Protein AF-N8Y7I8-F1 (afdb_monomer)

Mean predicted aligned error: 8.45 Å

Structure (mmCIF, N/CA/C/O backbone):
data_AF-N8Y7I8-F1
#
_entry.id   AF-N8Y7I8-F1
#
loop_
_atom_site.group_PDB
_atom_site.id
_atom_site.type_symbol
_atom_site.label_atom_id
_atom_site.label_alt_id
_atom_site.label_comp_id
_atom_site.label_asym_id
_atom_site.label_entity_id
_atom_site.label_seq_id
_atom_site.pdbx_PDB_ins_code
_atom_site.Cartn_x
_atom_site.Cartn_y
_atom_site.Cartn_z
_atom_site.occupancy
_atom_site.B_iso_or_equiv
_atom_site.auth_seq_id
_atom_site.auth_comp_id
_atom_site.auth_asym_id
_atom_site.auth_atom_id
_atom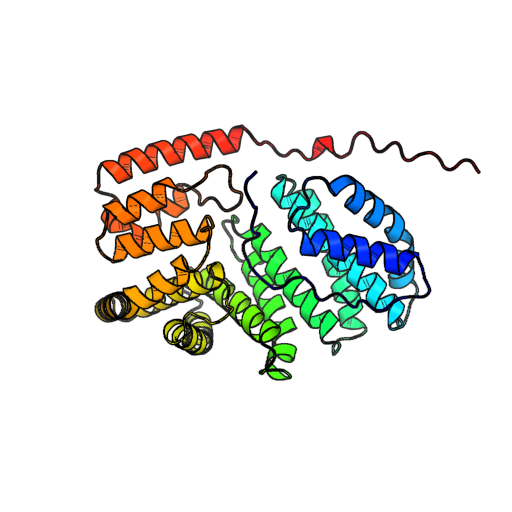_site.pdbx_PDB_model_num
ATOM 1 N N . MET A 1 1 ? 18.753 8.110 13.589 1.00 22.44 1 MET A N 1
ATOM 2 C CA . MET A 1 1 ? 18.560 7.721 12.174 1.00 22.44 1 MET A CA 1
ATOM 3 C C . MET A 1 1 ? 17.349 6.802 12.078 1.00 22.44 1 MET A C 1
ATOM 5 O O . MET A 1 1 ? 17.460 5.629 12.415 1.00 22.44 1 MET A O 1
ATOM 9 N N . LYS A 1 2 ? 16.180 7.352 11.733 1.00 23.89 2 LYS A N 1
ATOM 10 C CA . LYS A 1 2 ? 14.912 6.612 11.622 1.00 23.89 2 LYS A CA 1
ATOM 11 C C . LYS A 1 2 ? 14.823 5.986 10.221 1.00 23.89 2 LYS A C 1
ATOM 13 O O . LYS A 1 2 ? 15.162 6.645 9.245 1.00 23.89 2 LYS A O 1
ATOM 18 N N . LYS A 1 3 ? 14.441 4.707 10.134 1.00 23.70 3 LYS A N 1
ATOM 19 C CA . LYS A 1 3 ? 14.184 4.003 8.867 1.00 23.70 3 LYS A CA 1
ATOM 20 C C . LYS A 1 3 ? 12.847 4.506 8.304 1.00 23.70 3 LYS A C 1
ATOM 22 O O . LYS A 1 3 ? 11.840 4.390 8.996 1.00 23.70 3 LYS A O 1
ATOM 27 N N . LEU A 1 4 ? 12.846 5.068 7.094 1.00 29.08 4 LEU A N 1
ATOM 28 C CA . LEU A 1 4 ? 11.628 5.406 6.352 1.00 29.08 4 LEU A CA 1
ATOM 29 C C . LEU A 1 4 ? 11.173 4.153 5.588 1.00 29.08 4 LEU A C 1
ATOM 31 O O . LEU A 1 4 ? 11.969 3.524 4.892 1.00 29.08 4 LEU A O 1
ATOM 35 N N . ILE A 1 5 ? 9.919 3.748 5.771 1.00 31.58 5 ILE A N 1
ATOM 36 C CA . ILE A 1 5 ? 9.306 2.626 5.056 1.00 31.58 5 ILE A CA 1
ATOM 37 C C . ILE A 1 5 ? 8.161 3.218 4.24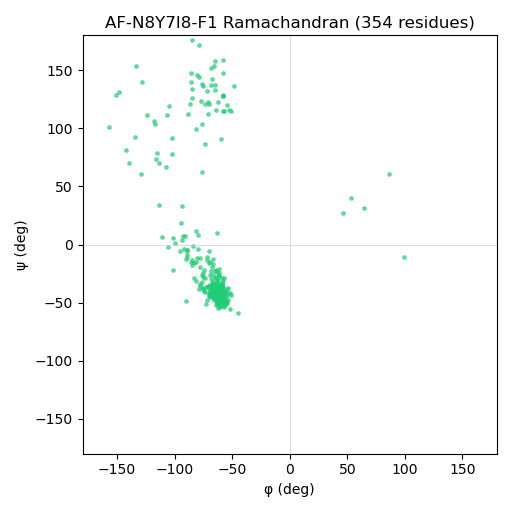8 1.00 31.58 5 ILE A C 1
ATOM 39 O O . ILE A 1 5 ? 7.123 3.562 4.806 1.00 31.58 5 ILE A O 1
ATOM 43 N N . LEU A 1 6 ? 8.386 3.358 2.941 1.00 33.19 6 LEU A N 1
ATOM 44 C CA . LEU A 1 6 ? 7.355 3.734 1.986 1.00 33.19 6 LEU A CA 1
ATOM 45 C C . LEU A 1 6 ? 6.227 2.701 2.057 1.00 33.19 6 LEU A C 1
ATOM 47 O O . LEU A 1 6 ? 6.446 1.490 2.018 1.00 33.19 6 LEU A O 1
ATOM 51 N N . CYS A 1 7 ? 5.016 3.202 2.231 1.00 39.00 7 CYS A N 1
ATOM 52 C CA . CYS A 1 7 ? 3.968 2.508 2.959 1.00 39.00 7 CYS A CA 1
ATOM 53 C C . CYS A 1 7 ? 3.044 1.672 2.045 1.00 39.00 7 CYS A C 1
ATOM 55 O O . CYS A 1 7 ? 1.860 1.493 2.317 1.00 39.00 7 CYS A O 1
ATOM 57 N N . ILE A 1 8 ? 3.606 1.124 0.965 1.00 41.75 8 ILE A N 1
ATOM 58 C CA . ILE A 1 8 ? 3.234 -0.207 0.482 1.00 41.75 8 ILE A CA 1
ATOM 59 C C . ILE A 1 8 ? 4.544 -0.983 0.436 1.00 41.75 8 ILE A C 1
ATOM 61 O O . ILE A 1 8 ? 5.416 -0.682 -0.382 1.00 41.75 8 ILE A O 1
ATOM 65 N N . CYS A 1 9 ? 4.698 -1.979 1.304 1.00 44.97 9 CYS A N 1
ATOM 66 C CA . CYS A 1 9 ? 5.830 -2.898 1.244 1.00 44.97 9 CYS A CA 1
ATOM 67 C C . CYS A 1 9 ? 5.614 -3.896 0.105 1.00 44.97 9 CYS A C 1
ATOM 69 O O . CYS A 1 9 ? 5.464 -5.099 0.315 1.00 44.97 9 CYS A O 1
ATOM 71 N N . LEU A 1 10 ? 5.546 -3.366 -1.110 1.00 44.25 10 LEU A N 1
ATOM 72 C CA . LEU A 1 10 ? 5.718 -4.157 -2.310 1.00 44.25 10 LEU A CA 1
ATOM 73 C C . LEU A 1 10 ? 7.171 -4.607 -2.363 1.00 44.25 10 LEU A C 1
ATOM 75 O O . LEU A 1 10 ? 8.070 -3.930 -1.843 1.00 44.25 10 LEU A O 1
ATOM 79 N N . ALA A 1 11 ? 7.410 -5.744 -3.003 1.00 48.78 11 ALA A N 1
ATOM 80 C CA . ALA A 1 11 ? 8.777 -6.146 -3.272 1.00 48.78 11 ALA A CA 1
ATOM 81 C C . ALA A 1 11 ? 9.523 -5.072 -4.095 1.00 48.78 11 ALA A C 1
ATOM 83 O O . ALA A 1 11 ? 8.933 -4.190 -4.730 1.00 48.78 11 ALA A O 1
ATOM 84 N N . THR A 1 12 ? 10.854 -5.111 -4.033 1.00 55.16 12 THR A N 1
ATOM 85 C CA . THR A 1 12 ? 11.700 -4.244 -4.854 1.00 55.16 12 THR A CA 1
ATOM 86 C C . THR A 1 12 ? 11.395 -4.479 -6.334 1.00 55.16 12 THR A C 1
ATOM 88 O O . THR A 1 12 ? 11.030 -5.590 -6.734 1.00 55.16 12 THR A O 1
ATOM 91 N N . PHE A 1 13 ? 11.520 -3.425 -7.150 1.00 50.59 13 PHE A N 1
ATOM 92 C CA . PHE A 1 13 ? 11.393 -3.553 -8.601 1.00 50.59 13 PHE A CA 1
ATOM 93 C C . PHE A 1 13 ? 12.263 -4.722 -9.095 1.00 50.59 13 PHE A C 1
ATOM 95 O O . PHE A 1 13 ? 13.395 -4.911 -8.639 1.00 50.59 13 PHE A O 1
ATOM 102 N N . SER A 1 14 ? 11.720 -5.540 -9.998 1.00 53.00 14 SER A N 1
ATOM 103 C CA . SER A 1 14 ? 12.437 -6.700 -10.521 1.00 53.00 14 SER A CA 1
ATOM 104 C C . SER A 1 14 ? 13.467 -6.226 -11.538 1.00 53.00 14 SER A C 1
ATOM 106 O O . SER A 1 14 ? 13.124 -5.885 -12.673 1.00 53.00 14 SER A O 1
ATOM 108 N N . LEU A 1 15 ? 14.727 -6.212 -11.105 1.00 55.22 15 LEU A N 1
ATOM 109 C CA . LEU A 1 15 ? 15.883 -5.996 -11.964 1.00 55.22 15 LEU A CA 1
ATOM 110 C C . LEU A 1 15 ? 16.071 -7.170 -12.923 1.00 55.22 15 LEU A C 1
ATOM 112 O O . LEU A 1 15 ? 15.930 -8.338 -12.555 1.00 55.22 15 LEU A O 1
ATOM 116 N N . GLN A 1 16 ? 16.483 -6.856 -14.145 1.00 51.66 16 GLN A N 1
ATOM 117 C CA . GLN A 1 16 ? 17.006 -7.846 -15.079 1.00 51.66 16 GLN A CA 1
ATOM 118 C C . GLN A 1 16 ? 18.536 -7.749 -15.117 1.00 51.66 16 GLN A C 1
ATOM 120 O O . GLN A 1 16 ? 19.108 -7.180 -16.044 1.00 51.66 16 GLN A O 1
ATOM 125 N N . ASN A 1 17 ? 19.203 -8.304 -14.102 1.00 44.97 17 ASN A N 1
ATOM 126 C CA . ASN A 1 17 ? 20.664 -8.339 -14.046 1.00 44.97 17 ASN A CA 1
ATOM 127 C C . ASN A 1 17 ? 21.200 -9.494 -14.893 1.00 44.97 17 ASN A C 1
ATOM 129 O O . ASN A 1 17 ? 21.236 -10.635 -14.439 1.00 44.97 17 ASN A O 1
ATOM 133 N N . HIS A 1 18 ? 21.646 -9.196 -16.108 1.00 43.81 18 HIS A N 1
ATOM 134 C CA . HIS A 1 18 ? 22.661 -9.979 -16.812 1.00 43.81 18 HIS A CA 1
ATOM 135 C C . HIS A 1 18 ? 23.740 -9.008 -17.278 1.00 43.81 18 HIS A C 1
ATOM 137 O O . HIS A 1 18 ? 23.404 -7.911 -17.719 1.00 43.81 18 HIS A O 1
ATOM 143 N N . ALA A 1 19 ? 25.006 -9.419 -17.174 1.00 48.19 19 ALA A N 1
ATOM 144 C CA . ALA A 1 19 ? 26.135 -8.628 -17.643 1.00 48.19 19 ALA A CA 1
ATOM 145 C C . ALA A 1 19 ? 25.906 -8.231 -19.109 1.00 48.19 19 ALA A C 1
ATOM 147 O O . ALA A 1 19 ? 25.800 -9.092 -19.985 1.00 48.19 19 ALA A O 1
ATOM 148 N N . SER A 1 20 ? 25.768 -6.929 -19.354 1.00 54.44 20 SER A N 1
ATOM 149 C CA . SER A 1 20 ? 25.800 -6.368 -20.699 1.00 54.44 20 SER A CA 1
ATOM 150 C C . SER A 1 20 ? 27.255 -6.113 -21.079 1.00 54.44 20 SER A C 1
ATOM 152 O O . SER A 1 20 ? 28.064 -5.746 -20.226 1.00 54.44 20 SER A O 1
ATOM 154 N N . ASN A 1 21 ? 27.586 -6.243 -22.363 1.00 58.69 21 ASN A N 1
ATOM 155 C CA . ASN A 1 21 ? 28.870 -5.755 -22.873 1.00 58.69 21 ASN A CA 1
ATOM 156 C C . ASN A 1 21 ? 28.917 -4.214 -22.929 1.00 58.69 21 ASN A C 1
ATOM 158 O O . ASN A 1 21 ? 29.984 -3.653 -23.153 1.00 58.69 21 ASN A O 1
ATOM 162 N N . ASP A 1 22 ? 27.781 -3.533 -22.731 1.00 65.19 22 ASP A N 1
ATOM 163 C CA . ASP A 1 22 ? 27.716 -2.075 -22.633 1.00 65.19 22 ASP A CA 1
ATOM 164 C C . ASP A 1 22 ? 27.937 -1.619 -21.173 1.00 65.19 22 ASP A C 1
ATOM 166 O O . ASP A 1 22 ? 27.075 -1.865 -20.317 1.00 65.19 22 ASP A O 1
ATOM 170 N N . PRO A 1 23 ? 29.060 -0.940 -20.864 1.00 66.50 23 PRO A N 1
ATOM 171 C CA . PRO A 1 23 ? 29.365 -0.472 -19.513 1.00 66.50 23 PRO A CA 1
ATOM 172 C C . PRO A 1 23 ? 28.335 0.533 -18.978 1.00 66.50 23 PRO A C 1
ATOM 174 O O . PRO A 1 23 ? 28.101 0.566 -17.771 1.00 66.50 23 PRO A O 1
ATOM 177 N N . ASN A 1 24 ? 27.648 1.285 -19.848 1.00 67.94 24 ASN A N 1
ATOM 178 C CA . ASN A 1 24 ? 26.593 2.208 -19.424 1.00 67.94 24 ASN A CA 1
ATOM 179 C C . ASN A 1 24 ? 25.382 1.461 -18.849 1.00 67.94 24 ASN A C 1
ATOM 181 O O . ASN A 1 24 ? 24.702 1.965 -17.956 1.00 67.94 24 ASN A O 1
ATOM 185 N N . TYR A 1 25 ? 25.096 0.257 -19.351 1.00 68.38 25 TYR A N 1
ATOM 186 C CA . TYR A 1 25 ? 23.947 -0.531 -18.897 1.00 68.38 25 TYR A CA 1
ATOM 187 C C . TYR A 1 25 ? 24.222 -1.147 -17.527 1.00 68.38 25 TYR A C 1
ATOM 189 O O . TYR A 1 25 ? 23.327 -1.188 -16.681 1.00 68.38 25 TYR A O 1
ATOM 197 N N . ASN A 1 26 ? 25.466 -1.575 -17.302 1.00 68.06 26 ASN A N 1
ATOM 198 C CA . ASN A 1 26 ? 25.902 -2.126 -16.024 1.00 68.06 26 ASN A CA 1
ATOM 199 C C . ASN A 1 26 ? 25.924 -1.039 -14.939 1.00 68.06 26 ASN A C 1
ATOM 201 O O . ASN A 1 26 ? 25.367 -1.260 -13.869 1.00 68.06 26 ASN A O 1
ATOM 205 N N . GLN A 1 27 ? 26.435 0.161 -15.245 1.00 75.81 27 GLN A N 1
ATOM 206 C CA . GLN A 1 27 ? 26.435 1.291 -14.308 1.00 75.81 27 GLN A CA 1
ATOM 207 C C . GLN A 1 27 ? 25.014 1.686 -13.869 1.00 75.81 27 GLN A C 1
ATOM 209 O O . GLN A 1 27 ? 24.757 1.868 -12.680 1.00 75.81 27 GLN A O 1
ATOM 214 N N . LEU A 1 28 ? 24.063 1.787 -14.809 1.00 73.56 28 LEU A N 1
ATOM 215 C CA . LEU A 1 28 ? 22.670 2.088 -14.469 1.00 73.56 28 LEU A CA 1
ATOM 216 C C . LEU A 1 28 ? 22.051 0.982 -13.600 1.00 73.56 28 LEU A C 1
ATOM 218 O O . LEU A 1 28 ? 21.374 1.280 -12.618 1.00 73.56 28 LEU A O 1
ATOM 222 N N . ALA A 1 29 ? 22.276 -0.289 -13.948 1.00 67.62 29 ALA A N 1
ATOM 223 C CA . ALA A 1 29 ? 21.765 -1.422 -13.180 1.00 67.62 29 ALA A CA 1
ATOM 224 C C . ALA A 1 29 ? 22.333 -1.462 -11.751 1.00 67.62 29 ALA A C 1
ATOM 226 O O . ALA A 1 29 ? 21.580 -1.726 -10.815 1.00 67.62 29 ALA A O 1
ATOM 227 N N . GLU A 1 30 ? 23.619 -1.148 -11.571 1.00 73.31 30 GLU A N 1
ATOM 228 C CA . GLU A 1 30 ? 24.275 -1.037 -10.261 1.00 73.31 30 GLU A CA 1
ATOM 229 C C . GLU A 1 30 ? 23.662 0.079 -9.416 1.00 73.31 30 GLU A C 1
ATOM 231 O O . GLU A 1 30 ? 23.223 -0.178 -8.297 1.00 73.31 30 GLU A O 1
ATOM 236 N N . VAL A 1 31 ? 23.512 1.288 -9.972 1.00 71.62 31 VAL A N 1
ATOM 237 C CA . VAL A 1 31 ? 22.884 2.411 -9.256 1.00 71.62 31 VAL A CA 1
ATOM 238 C C . VAL A 1 31 ? 21.443 2.077 -8.870 1.00 71.62 31 VAL A C 1
ATOM 240 O O . VAL A 1 31 ? 21.022 2.373 -7.751 1.00 71.62 31 VAL A O 1
ATOM 243 N N . VAL A 1 32 ? 20.667 1.436 -9.750 1.00 67.69 32 VAL A N 1
ATOM 244 C CA . VAL A 1 32 ? 19.314 0.989 -9.390 1.00 67.69 32 VAL A CA 1
ATOM 245 C C . VAL A 1 32 ? 19.373 -0.058 -8.275 1.00 67.69 32 VAL A C 1
ATOM 247 O O . VAL A 1 32 ? 18.637 0.061 -7.299 1.00 67.69 32 VAL A O 1
ATOM 250 N N . ASN A 1 33 ? 20.263 -1.046 -8.362 1.00 68.44 33 ASN A N 1
ATOM 251 C CA . ASN A 1 33 ? 20.403 -2.094 -7.351 1.00 68.44 33 ASN A CA 1
ATOM 252 C C . ASN A 1 33 ? 20.782 -1.529 -5.972 1.00 68.44 33 ASN A C 1
ATOM 254 O O . ASN A 1 33 ? 20.161 -1.885 -4.969 1.00 68.44 33 ASN A O 1
ATOM 258 N N . ASP A 1 34 ? 21.728 -0.596 -5.916 1.00 65.50 34 ASP A N 1
ATOM 259 C CA . ASP A 1 34 ? 22.181 0.027 -4.671 1.00 65.50 34 ASP A CA 1
ATOM 260 C C . ASP A 1 34 ? 21.090 0.892 -4.030 1.00 65.50 34 ASP A C 1
ATOM 262 O O . ASP A 1 34 ? 20.913 0.886 -2.807 1.00 65.50 34 ASP A O 1
ATOM 266 N N . ASN A 1 35 ? 20.289 1.590 -4.839 1.00 63.19 35 ASN A N 1
ATOM 267 C CA . ASN A 1 35 ? 19.191 2.418 -4.338 1.00 63.19 35 ASN A CA 1
ATOM 268 C C . ASN A 1 35 ? 17.951 1.597 -3.947 1.00 63.19 35 ASN A C 1
ATOM 270 O O . ASN A 1 35 ? 17.307 1.906 -2.942 1.00 63.19 35 ASN A O 1
ATOM 274 N N . LEU A 1 36 ? 17.643 0.513 -4.666 1.00 61.78 36 LEU A N 1
ATOM 275 C CA . LEU A 1 36 ? 16.549 -0.396 -4.308 1.00 61.78 36 LEU A CA 1
ATOM 276 C C . LEU A 1 36 ? 16.850 -1.196 -3.031 1.00 61.78 36 LEU A C 1
ATOM 278 O O . LEU A 1 36 ? 15.952 -1.386 -2.209 1.00 61.78 36 LEU A O 1
ATOM 282 N N . ASN A 1 37 ? 18.096 -1.644 -2.842 1.00 52.50 37 ASN A N 1
ATOM 283 C CA . ASN A 1 37 ? 18.480 -2.474 -1.695 1.00 52.50 37 ASN A CA 1
ATOM 284 C C . ASN A 1 37 ? 18.739 -1.661 -0.420 1.00 52.50 37 ASN A C 1
ATOM 286 O O . ASN A 1 37 ? 18.486 -2.150 0.682 1.00 52.50 37 ASN A O 1
ATOM 290 N N . SER A 1 38 ? 19.223 -0.421 -0.537 1.00 47.06 38 SER A N 1
ATOM 291 C CA . SER A 1 38 ? 19.554 0.396 0.637 1.00 47.06 38 SER A CA 1
ATOM 292 C C . SER A 1 38 ? 18.335 1.017 1.324 1.00 47.06 38 SER A C 1
ATOM 294 O O . SER A 1 38 ? 18.453 1.412 2.487 1.00 47.06 38 SER A O 1
ATOM 296 N N . LYS A 1 39 ? 17.175 1.116 0.644 1.00 52.47 39 LYS A N 1
ATOM 297 C CA . LYS A 1 39 ? 15.993 1.891 1.096 1.00 52.47 39 LYS A CA 1
ATOM 298 C C . LYS A 1 39 ? 16.370 3.297 1.605 1.00 52.47 39 LYS A C 1
ATOM 300 O O . LYS A 1 39 ? 15.717 3.840 2.493 1.00 52.47 39 LYS A O 1
ATOM 305 N N . LYS A 1 40 ? 17.471 3.860 1.100 1.00 50.38 40 LYS A N 1
ATOM 306 C CA . LYS A 1 40 ? 18.035 5.145 1.515 1.00 50.38 40 LYS A CA 1
ATOM 307 C C . LYS A 1 40 ? 18.379 5.930 0.263 1.00 50.38 40 LYS A C 1
ATOM 309 O O . LYS A 1 40 ? 19.470 5.800 -0.276 1.00 50.38 40 LYS A O 1
ATOM 314 N N . MET A 1 41 ? 17.440 6.755 -0.183 1.00 56.88 41 MET A N 1
ATOM 315 C CA . MET A 1 41 ? 17.750 7.769 -1.192 1.00 56.88 41 MET A CA 1
ATOM 316 C C . MET A 1 41 ? 18.509 8.942 -0.572 1.00 56.88 41 MET A C 1
ATOM 318 O O . MET A 1 41 ? 19.323 9.572 -1.242 1.00 56.88 41 MET A O 1
ATOM 322 N N . HIS A 1 42 ? 18.317 9.178 0.730 1.00 58.31 42 HIS A N 1
ATOM 323 C CA . HIS A 1 42 ? 19.015 10.230 1.451 1.00 58.31 42 HIS A CA 1
ATOM 324 C C . HIS A 1 42 ? 20.527 9.966 1.501 1.00 58.31 42 HIS A C 1
ATOM 326 O O . HIS A 1 42 ? 20.968 8.970 2.083 1.00 58.31 42 HIS A O 1
ATOM 332 N N . GLY A 1 43 ? 21.307 10.850 0.869 1.00 62.88 43 GLY A N 1
ATOM 333 C CA . GLY A 1 43 ? 22.753 10.703 0.672 1.00 62.88 43 GLY A CA 1
ATOM 334 C C . GLY A 1 43 ? 23.175 10.177 -0.708 1.00 62.88 43 GLY A C 1
ATOM 335 O O . GLY A 1 43 ? 24.357 10.255 -1.035 1.00 62.88 43 GLY A O 1
ATOM 336 N N . HIS A 1 44 ? 22.245 9.690 -1.539 1.00 66.31 44 HIS A N 1
ATOM 337 C CA . HIS A 1 44 ? 22.510 9.224 -2.911 1.00 66.31 44 HIS A CA 1
ATOM 338 C C . HIS A 1 44 ? 21.892 10.130 -3.990 1.00 66.31 44 HIS A C 1
ATOM 340 O O . HIS A 1 44 ? 21.956 9.824 -5.180 1.00 66.31 44 HIS A O 1
ATOM 346 N N . GLU A 1 45 ? 21.316 11.273 -3.614 1.00 71.81 45 GLU A N 1
ATOM 347 C CA . GLU A 1 45 ? 20.484 12.078 -4.517 1.00 71.81 45 GLU A CA 1
ATOM 348 C C . GLU A 1 45 ? 21.258 12.631 -5.704 1.00 71.81 45 GLU A C 1
ATOM 350 O O . GLU A 1 45 ? 20.813 12.535 -6.847 1.00 71.81 45 GLU A O 1
ATOM 355 N N . LYS A 1 46 ? 22.455 13.166 -5.435 1.00 73.94 46 LYS A N 1
ATOM 356 C CA . LYS A 1 46 ? 23.349 13.681 -6.476 1.00 73.94 46 LYS A CA 1
ATOM 357 C C . LYS A 1 46 ? 23.744 12.588 -7.463 1.00 73.94 46 LYS A C 1
ATOM 359 O O . LYS A 1 46 ? 23.818 12.872 -8.653 1.00 73.94 46 LYS A O 1
ATOM 364 N N . LEU A 1 47 ? 23.969 11.364 -6.979 1.00 75.06 47 LEU A N 1
ATOM 365 C CA . LEU A 1 47 ? 24.313 10.215 -7.816 1.00 75.06 47 LEU A CA 1
ATOM 366 C C . LEU A 1 47 ? 23.125 9.788 -8.685 1.00 75.06 47 LEU A C 1
ATOM 368 O O . LEU A 1 47 ? 23.295 9.547 -9.875 1.00 75.06 47 LEU A O 1
ATOM 372 N N . ILE A 1 48 ? 21.916 9.731 -8.124 1.00 75.69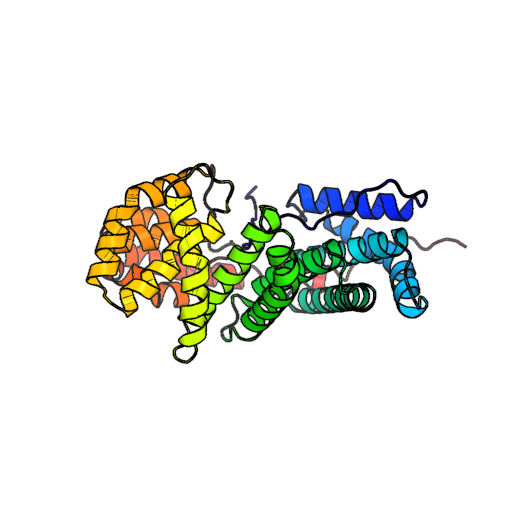 48 ILE A N 1
ATOM 373 C CA . ILE A 1 48 ? 20.697 9.389 -8.871 1.00 75.69 48 ILE A CA 1
ATOM 374 C C . ILE A 1 48 ? 20.415 10.432 -9.955 1.00 75.69 48 ILE A C 1
ATOM 376 O O . ILE A 1 48 ? 20.214 10.074 -11.114 1.00 75.69 48 ILE A O 1
ATOM 380 N N . LEU A 1 49 ? 20.454 11.718 -9.598 1.00 79.06 49 LEU A N 1
ATOM 381 C CA . LEU A 1 49 ? 20.235 12.824 -10.529 1.00 79.06 49 LEU A CA 1
ATOM 382 C C . LEU A 1 49 ? 21.287 12.863 -11.640 1.00 79.06 49 LEU A C 1
ATOM 384 O O . LEU A 1 49 ? 20.932 13.005 -12.811 1.00 79.06 49 LEU A O 1
ATOM 388 N N . SER A 1 50 ? 22.572 12.714 -11.301 1.00 80.25 50 SER A N 1
ATOM 389 C CA . SER A 1 50 ? 23.642 12.697 -12.302 1.00 80.25 50 SER A CA 1
ATOM 390 C C . SER A 1 50 ? 23.508 11.499 -13.242 1.00 80.25 50 SER A C 1
ATOM 392 O O . SER A 1 50 ? 23.596 11.676 -14.454 1.00 80.25 50 SER A O 1
ATOM 394 N N . THR A 1 51 ? 23.192 10.317 -12.706 1.00 81.44 51 THR A N 1
ATOM 395 C CA . THR A 1 51 ? 22.941 9.094 -13.483 1.00 81.44 51 THR A CA 1
ATOM 396 C C . THR A 1 51 ? 21.738 9.280 -14.413 1.00 81.44 51 THR A C 1
ATOM 398 O O . THR A 1 51 ? 21.830 9.038 -15.615 1.00 81.44 51 THR A O 1
ATOM 401 N N . MET A 1 52 ? 20.615 9.803 -13.910 1.00 84.00 52 MET A N 1
ATOM 402 C CA . MET A 1 52 ? 19.434 10.085 -14.732 1.00 84.00 52 MET A CA 1
ATOM 403 C C . MET A 1 52 ? 19.720 11.072 -15.869 1.00 84.00 52 MET A C 1
ATOM 405 O O . MET A 1 52 ? 19.236 10.868 -16.985 1.00 84.00 52 MET A O 1
ATOM 409 N N . ASN A 1 53 ? 20.484 12.133 -15.599 1.00 86.19 53 ASN A N 1
ATOM 410 C CA . ASN A 1 53 ? 20.850 13.130 -16.604 1.00 86.19 53 ASN A CA 1
ATOM 411 C C . ASN A 1 53 ? 21.809 12.556 -17.649 1.00 86.19 53 ASN A C 1
ATOM 413 O O . ASN A 1 53 ? 21.627 12.804 -18.839 1.00 86.19 53 ASN A O 1
ATOM 417 N N . TRP A 1 54 ? 22.779 11.749 -17.214 1.00 85.88 54 TRP A N 1
ATOM 418 C CA . TRP A 1 54 ? 23.734 11.076 -18.091 1.00 85.88 54 TRP A CA 1
ATOM 419 C C . TRP A 1 54 ? 23.038 10.147 -19.092 1.00 85.88 54 TRP A C 1
ATOM 421 O O . TRP A 1 54 ? 23.308 10.199 -20.290 1.00 85.88 54 TRP A O 1
ATOM 431 N N . HIS A 1 55 ? 22.082 9.343 -18.620 1.00 86.38 55 HIS A N 1
ATOM 432 C CA . HIS A 1 55 ? 21.400 8.346 -19.449 1.00 86.38 55 HIS A CA 1
ATOM 433 C C . HIS A 1 55 ? 20.209 8.891 -20.253 1.00 86.38 55 HIS A C 1
ATOM 435 O O . HIS A 1 55 ? 19.755 8.214 -21.179 1.00 86.38 55 HIS A O 1
ATOM 441 N N . LYS A 1 56 ? 19.719 10.103 -19.942 1.00 88.62 56 LYS A N 1
ATOM 442 C CA . LYS A 1 56 ? 18.502 10.687 -20.533 1.00 88.62 56 LYS A CA 1
ATOM 443 C C . LYS A 1 56 ? 18.511 10.653 -22.059 1.00 88.62 56 LYS A C 1
ATOM 445 O O . LYS A 1 56 ? 17.623 10.062 -22.658 1.00 88.62 56 LYS A O 1
ATOM 450 N N . ARG A 1 57 ? 19.544 11.229 -22.684 1.00 88.69 57 ARG A N 1
ATOM 451 C CA . ARG A 1 57 ? 19.615 11.361 -24.148 1.00 88.69 57 ARG A CA 1
ATOM 452 C C . ARG A 1 57 ? 19.567 10.006 -24.857 1.00 88.69 57 ARG A C 1
ATOM 454 O O . ARG A 1 57 ? 18.884 9.875 -25.865 1.00 88.69 57 ARG A O 1
ATOM 461 N N . SER A 1 58 ? 20.270 9.006 -24.328 1.00 88.75 58 SER A N 1
ATOM 462 C CA . SER A 1 58 ? 20.301 7.665 -24.918 1.00 88.75 58 SER A CA 1
ATOM 463 C C . SER A 1 58 ? 18.954 6.957 -24.793 1.00 88.75 58 SER A C 1
ATOM 465 O O . SER A 1 58 ? 18.536 6.270 -25.719 1.00 88.75 58 SER A O 1
ATOM 467 N N . VAL A 1 59 ? 18.262 7.124 -23.662 1.00 89.69 59 VAL A N 1
ATOM 468 C CA . VAL A 1 59 ? 16.921 6.553 -23.471 1.00 89.69 59 VAL A CA 1
ATOM 469 C C . VAL A 1 59 ? 15.897 7.248 -24.365 1.00 89.69 59 VAL A C 1
ATOM 471 O O . VAL A 1 59 ? 15.139 6.555 -25.040 1.00 89.69 59 VAL A O 1
ATOM 474 N N . ASP A 1 60 ? 15.915 8.581 -24.431 1.00 90.44 60 ASP A N 1
ATOM 475 C CA . ASP A 1 60 ? 15.028 9.359 -25.303 1.00 90.44 60 ASP A CA 1
ATOM 476 C C . ASP A 1 60 ? 15.224 8.941 -26.770 1.00 90.44 60 ASP A C 1
ATOM 478 O O . ASP A 1 60 ? 14.259 8.611 -27.457 1.00 90.44 60 ASP A O 1
ATOM 482 N N . GLN A 1 61 ? 16.478 8.805 -27.222 1.00 90.31 61 GLN A N 1
ATOM 483 C CA . GLN A 1 61 ? 16.786 8.332 -28.573 1.00 90.31 61 GLN A CA 1
ATOM 484 C C . GLN A 1 61 ? 16.244 6.920 -28.837 1.00 90.31 61 GLN A C 1
ATOM 486 O O . GLN A 1 61 ? 15.670 6.676 -29.901 1.00 90.31 61 GLN A O 1
ATOM 491 N N . LEU A 1 62 ? 16.397 5.986 -27.892 1.00 90.81 62 LEU A N 1
ATOM 492 C CA . LEU A 1 62 ? 15.854 4.632 -28.032 1.00 90.81 62 LEU A CA 1
ATOM 493 C C . LEU A 1 62 ? 14.325 4.647 -28.139 1.00 90.81 62 LEU A C 1
ATOM 495 O O . LEU A 1 62 ? 13.779 3.921 -28.966 1.00 90.81 62 LEU A O 1
ATOM 499 N N . ILE A 1 63 ? 13.639 5.479 -27.355 1.00 90.44 63 ILE A N 1
ATOM 500 C CA . ILE A 1 63 ? 12.174 5.591 -27.374 1.00 90.44 63 ILE A CA 1
ATOM 501 C C . ILE A 1 63 ? 11.677 6.235 -28.677 1.00 90.44 63 ILE A C 1
ATOM 503 O O . ILE A 1 63 ? 10.692 5.770 -29.248 1.00 90.44 63 ILE A O 1
ATOM 507 N N . GLU A 1 64 ? 12.348 7.282 -29.160 1.00 88.88 64 GLU A N 1
ATOM 508 C CA . GLU A 1 64 ? 11.932 8.042 -30.347 1.00 88.88 64 GLU A CA 1
ATOM 509 C C . GLU A 1 64 ? 12.206 7.306 -31.663 1.00 88.88 64 GLU A C 1
ATOM 511 O O . GLU A 1 64 ? 11.413 7.384 -32.602 1.00 88.88 64 GLU A O 1
ATOM 516 N N . THR A 1 65 ? 13.341 6.607 -31.756 1.00 86.00 6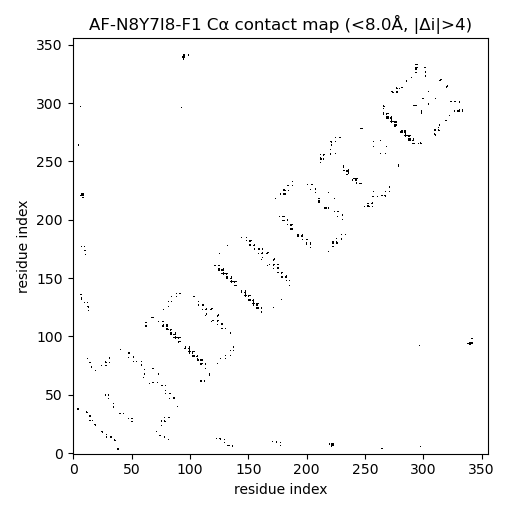5 THR A N 1
ATOM 517 C CA . THR A 1 65 ? 13.829 6.064 -33.035 1.00 86.00 65 THR A CA 1
ATOM 518 C C . THR A 1 65 ? 13.558 4.575 -33.217 1.00 86.00 65 THR A C 1
ATOM 520 O O . THR A 1 65 ? 13.505 4.093 -34.353 1.00 86.00 65 THR A O 1
ATOM 523 N N . SER A 1 66 ? 13.355 3.826 -32.131 1.00 79.44 66 SER A N 1
ATOM 524 C CA . SER A 1 66 ? 13.243 2.370 -32.219 1.00 79.44 66 SER A CA 1
ATOM 525 C C . SER A 1 66 ? 11.812 1.940 -32.506 1.00 79.44 66 SER A C 1
ATOM 527 O O . SER A 1 66 ? 10.901 2.151 -31.707 1.00 79.44 66 SER A O 1
ATOM 529 N N . ARG A 1 67 ? 11.617 1.233 -33.625 1.00 74.56 67 ARG A N 1
ATOM 530 C CA . ARG A 1 67 ? 10.348 0.537 -33.901 1.00 74.56 67 ARG A CA 1
ATOM 531 C C . ARG A 1 67 ? 10.125 -0.642 -32.952 1.00 74.56 67 ARG A C 1
ATOM 533 O O . ARG A 1 67 ? 8.986 -0.897 -32.577 1.00 74.56 67 ARG A O 1
ATOM 540 N N . GLN A 1 68 ? 11.206 -1.325 -32.570 1.00 86.00 68 GLN A N 1
ATOM 541 C CA . GLN A 1 68 ? 11.219 -2.432 -31.620 1.00 86.00 68 GLN A CA 1
ATOM 542 C C . GLN A 1 68 ? 12.576 -2.466 -30.912 1.00 86.00 68 GLN A C 1
ATOM 544 O O . GLN A 1 68 ? 13.610 -2.458 -31.574 1.00 86.00 68 GLN A O 1
ATOM 549 N N . LEU A 1 69 ? 12.564 -2.511 -29.581 1.00 88.00 69 LEU A N 1
ATOM 550 C CA . LEU A 1 69 ? 13.782 -2.659 -28.784 1.00 88.00 69 LEU A CA 1
ATOM 551 C C . LEU A 1 69 ? 14.215 -4.127 -28.734 1.00 88.00 69 LEU A C 1
ATOM 553 O O . LEU A 1 69 ? 13.365 -5.017 -28.659 1.00 88.00 69 LEU A O 1
ATOM 557 N N . ASN A 1 70 ? 15.517 -4.391 -28.693 1.00 87.50 70 ASN A N 1
ATOM 558 C CA . ASN A 1 70 ? 16.053 -5.702 -28.333 1.00 87.50 70 ASN A CA 1
ATOM 559 C C . ASN A 1 70 ? 16.036 -5.916 -26.804 1.00 87.50 70 ASN A C 1
ATOM 561 O O . ASN A 1 70 ? 15.763 -5.001 -26.028 1.00 87.50 70 ASN A O 1
ATOM 565 N N . THR A 1 71 ? 16.345 -7.133 -26.351 1.00 83.12 71 THR A N 1
ATOM 566 C CA . THR A 1 71 ? 16.305 -7.495 -24.923 1.00 83.12 71 THR A CA 1
ATOM 567 C C . THR A 1 71 ? 17.179 -6.597 -24.040 1.00 83.12 71 THR A C 1
ATOM 569 O O . THR A 1 71 ? 16.768 -6.247 -22.938 1.00 83.12 71 THR A O 1
ATOM 572 N N . ASN A 1 72 ? 18.375 -6.206 -24.485 1.00 83.44 72 ASN A N 1
ATOM 573 C CA . ASN A 1 72 ? 19.272 -5.373 -23.677 1.00 83.44 72 ASN A CA 1
ATOM 574 C C . ASN A 1 72 ? 18.786 -3.923 -23.613 1.00 83.44 72 ASN A C 1
ATOM 576 O O . ASN A 1 72 ? 18.793 -3.323 -22.541 1.00 83.44 72 ASN A O 1
ATOM 580 N N . GLU A 1 73 ? 18.297 -3.387 -24.728 1.00 88.25 73 GLU A N 1
ATOM 581 C CA . GLU A 1 73 ? 17.700 -2.051 -24.779 1.00 88.25 73 GLU A CA 1
ATOM 582 C C . GLU A 1 73 ? 16.447 -1.964 -23.898 1.00 88.25 73 GLU A C 1
ATOM 584 O O . GLU A 1 73 ? 16.276 -1.002 -23.155 1.00 88.25 73 GLU A O 1
ATOM 589 N N . GLN A 1 74 ? 15.597 -2.996 -23.903 1.00 87.31 74 GLN A N 1
ATOM 590 C CA . GLN A 1 74 ? 14.424 -3.070 -23.023 1.00 87.31 74 GLN A CA 1
ATOM 591 C C . GLN A 1 74 ? 14.818 -3.013 -21.553 1.00 87.31 74 GLN A C 1
ATOM 593 O O . GLN A 1 74 ? 14.207 -2.280 -20.782 1.00 87.31 74 GLN A O 1
ATOM 598 N N . ARG A 1 75 ? 15.850 -3.769 -21.162 1.00 83.69 75 ARG A N 1
ATOM 599 C CA . ARG A 1 75 ? 16.374 -3.761 -19.790 1.00 83.69 75 ARG A CA 1
ATOM 600 C C . ARG A 1 75 ? 16.898 -2.393 -19.400 1.00 83.69 75 ARG A C 1
ATOM 602 O O . ARG A 1 75 ? 16.595 -1.916 -18.313 1.00 83.69 75 ARG A O 1
ATOM 609 N N . TYR A 1 76 ? 17.658 -1.767 -20.290 1.00 85.56 76 TYR A N 1
ATOM 610 C CA . TYR A 1 76 ? 18.216 -0.444 -20.065 1.00 85.56 76 TYR A CA 1
ATOM 611 C C . TYR A 1 76 ? 17.117 0.608 -19.864 1.00 85.56 76 TYR A C 1
ATOM 613 O O . TYR A 1 76 ? 17.112 1.318 -18.858 1.00 85.56 76 TYR A O 1
ATOM 621 N N . VAL A 1 77 ? 16.128 0.639 -20.761 1.00 91.56 77 VAL A N 1
ATOM 622 C CA . VAL A 1 77 ? 14.982 1.555 -20.676 1.00 91.56 77 VAL A CA 1
ATOM 623 C C . VAL A 1 77 ? 14.118 1.258 -19.441 1.00 91.56 77 VAL A C 1
ATOM 625 O O . VAL A 1 77 ? 13.676 2.187 -18.765 1.00 91.56 77 VAL A O 1
ATOM 628 N N . LEU A 1 78 ? 13.930 -0.017 -19.081 1.00 89.81 78 LEU A N 1
ATOM 629 C CA . LEU A 1 78 ? 13.202 -0.425 -17.874 1.00 89.81 78 LEU A CA 1
ATOM 630 C C . LEU A 1 78 ? 13.911 0.032 -16.593 1.00 89.81 78 LEU A C 1
ATOM 632 O O . LEU A 1 78 ? 13.273 0.609 -15.717 1.00 89.81 78 LEU A O 1
ATOM 636 N N . ASN A 1 79 ? 15.226 -0.174 -16.490 1.00 86.25 79 ASN A N 1
ATOM 637 C CA . ASN A 1 79 ? 16.015 0.277 -15.341 1.00 86.25 79 ASN A CA 1
ATOM 638 C C . ASN A 1 79 ? 15.981 1.804 -15.206 1.00 86.25 79 ASN A C 1
ATOM 640 O O . ASN A 1 79 ? 15.890 2.328 -14.096 1.00 86.25 79 ASN A O 1
ATOM 644 N N . TYR A 1 80 ? 15.984 2.527 -16.327 1.00 89.50 80 TYR A N 1
ATOM 645 C CA . TYR A 1 80 ? 15.843 3.978 -16.316 1.00 89.50 80 TYR A CA 1
ATOM 646 C C . TYR A 1 80 ? 14.459 4.429 -15.819 1.00 89.50 80 TYR A C 1
ATOM 648 O O . TYR A 1 80 ? 14.368 5.361 -15.017 1.00 89.50 80 TYR A O 1
ATOM 656 N N . ALA A 1 81 ? 13.386 3.743 -16.231 1.00 92.00 81 ALA A N 1
ATOM 657 C CA . ALA A 1 81 ? 12.035 3.995 -15.726 1.00 92.00 81 ALA A CA 1
ATOM 658 C C . ALA A 1 81 ? 11.947 3.773 -14.209 1.00 92.00 81 ALA A C 1
ATOM 660 O O . ALA A 1 81 ? 11.415 4.625 -13.497 1.00 92.00 81 ALA A O 1
ATOM 661 N N . ILE A 1 82 ? 12.538 2.679 -13.711 1.00 87.06 82 ILE A N 1
ATOM 662 C CA . ILE A 1 82 ? 12.634 2.377 -12.276 1.00 87.06 82 ILE A CA 1
ATOM 663 C C . ILE A 1 82 ? 13.344 3.515 -11.537 1.00 87.06 82 ILE A C 1
ATOM 665 O O . ILE A 1 82 ? 12.818 4.016 -10.544 1.00 87.06 82 ILE A O 1
ATOM 669 N N . LEU A 1 83 ? 14.501 3.967 -12.032 1.00 84.94 83 LEU A N 1
ATOM 670 C CA . LEU A 1 83 ? 15.260 5.046 -11.399 1.00 84.94 83 LEU A CA 1
ATOM 671 C C . LEU A 1 83 ? 14.448 6.348 -11.314 1.00 84.94 83 LEU A C 1
ATOM 673 O O . LEU A 1 83 ? 14.439 6.992 -10.266 1.00 84.94 83 LEU A O 1
ATOM 677 N N . LYS A 1 84 ? 13.710 6.703 -12.377 1.00 88.25 84 LYS A N 1
ATOM 678 C CA . LYS A 1 84 ? 12.801 7.861 -12.363 1.00 88.25 84 LYS A CA 1
ATOM 679 C C . LYS A 1 84 ? 11.663 7.709 -11.359 1.00 88.25 84 LYS A C 1
ATOM 681 O O . LYS A 1 84 ? 11.358 8.673 -10.663 1.00 88.25 84 LYS A O 1
ATOM 686 N N . SER A 1 85 ? 11.039 6.532 -11.267 1.00 87.94 85 SER A N 1
ATOM 687 C CA . SER A 1 85 ? 9.978 6.277 -10.280 1.00 87.94 85 SER A CA 1
ATOM 688 C C . SER A 1 85 ? 10.485 6.448 -8.856 1.00 87.94 85 SER A C 1
ATOM 690 O O . SER A 1 85 ? 9.855 7.119 -8.046 1.00 87.94 85 SER A O 1
ATOM 692 N N . VAL A 1 86 ? 11.658 5.883 -8.580 1.00 81.88 86 VAL A N 1
ATOM 693 C CA . VAL A 1 86 ? 12.312 5.953 -7.275 1.00 81.88 86 VAL A CA 1
ATOM 694 C C . VAL A 1 86 ? 12.677 7.411 -6.957 1.00 81.88 86 VAL A C 1
ATOM 696 O O . VAL A 1 86 ? 12.354 7.901 -5.880 1.00 81.88 86 VAL A O 1
ATOM 699 N N . TYR A 1 87 ? 13.217 8.173 -7.916 1.00 83.50 87 TYR A N 1
ATOM 700 C CA . TYR A 1 87 ? 13.459 9.613 -7.742 1.00 83.50 87 TYR A CA 1
ATOM 701 C C . TYR A 1 87 ? 12.180 10.410 -7.454 1.00 83.50 87 TYR A C 1
ATOM 703 O O . TYR A 1 87 ? 12.182 11.307 -6.611 1.00 83.50 87 TYR A O 1
ATOM 711 N N . ALA A 1 88 ? 11.069 10.063 -8.101 1.00 85.88 88 ALA A N 1
ATOM 712 C CA . ALA A 1 88 ? 9.795 10.711 -7.838 1.00 85.88 88 ALA A CA 1
ATOM 713 C C . ALA A 1 88 ? 9.285 10.456 -6.410 1.00 85.88 88 ALA A C 1
ATOM 715 O O . ALA A 1 88 ? 8.718 11.359 -5.797 1.00 85.88 88 ALA A O 1
ATOM 716 N N . GLU A 1 89 ? 9.498 9.260 -5.860 1.00 81.25 89 GLU A N 1
ATOM 717 C CA . GLU A 1 89 ? 9.173 8.954 -4.462 1.00 81.25 89 GLU A CA 1
ATOM 718 C C . GLU A 1 89 ? 10.012 9.788 -3.494 1.00 81.25 89 GLU A C 1
ATOM 720 O O . GLU A 1 89 ? 9.453 10.403 -2.589 1.00 81.25 89 GLU A O 1
ATOM 725 N N . TYR A 1 90 ? 11.320 9.910 -3.737 1.00 80.56 90 TYR A N 1
ATOM 726 C CA . TYR A 1 90 ? 12.180 10.798 -2.951 1.00 80.56 90 TYR A CA 1
ATOM 727 C C . TYR A 1 90 ? 11.687 12.246 -2.953 1.00 80.56 90 TYR A C 1
ATOM 729 O O . TYR A 1 90 ? 11.639 12.890 -1.907 1.00 80.56 90 TYR A O 1
ATOM 737 N N . LEU A 1 91 ? 11.272 12.760 -4.113 1.00 80.25 91 LEU A N 1
ATOM 738 C CA . LEU A 1 91 ? 10.723 14.111 -4.206 1.00 80.25 91 LEU A CA 1
ATOM 739 C C . LEU A 1 91 ? 9.478 14.290 -3.323 1.00 80.25 91 LEU A C 1
ATOM 741 O O . LEU A 1 91 ? 9.305 15.360 -2.750 1.00 80.25 91 LEU A O 1
ATOM 745 N N . ILE A 1 92 ? 8.642 13.259 -3.141 1.00 80.12 92 ILE A N 1
ATOM 746 C CA . ILE A 1 92 ? 7.541 13.304 -2.161 1.00 80.12 92 ILE A CA 1
ATOM 747 C C . ILE A 1 92 ? 8.073 13.372 -0.729 1.00 80.12 92 ILE A C 1
ATOM 749 O O . ILE A 1 92 ? 7.553 14.162 0.062 1.00 80.12 92 ILE A O 1
ATOM 753 N N . GLU A 1 93 ? 9.094 12.578 -0.396 1.00 75.25 93 GLU A N 1
ATOM 754 C CA . GLU A 1 93 ? 9.691 12.544 0.947 1.00 75.25 93 GLU A CA 1
ATOM 755 C C . GLU A 1 93 ? 10.239 13.910 1.376 1.00 75.25 93 GLU A C 1
ATOM 757 O O . GLU A 1 93 ? 10.105 14.278 2.540 1.00 75.25 93 GLU A O 1
ATOM 762 N N . ILE A 1 94 ? 10.795 14.685 0.441 1.00 75.62 94 ILE A N 1
ATOM 763 C CA . ILE A 1 94 ? 11.319 16.036 0.703 1.00 75.62 94 ILE A CA 1
ATOM 764 C C . ILE A 1 94 ? 10.312 17.163 0.421 1.00 75.62 94 ILE A C 1
ATOM 766 O O . ILE A 1 94 ? 10.697 18.324 0.276 1.00 75.62 94 ILE A O 1
ATOM 770 N N . HIS A 1 95 ? 9.020 16.835 0.345 1.00 74.88 95 HIS A N 1
ATOM 771 C CA . HIS A 1 95 ? 7.923 17.790 0.153 1.00 74.88 95 HIS A CA 1
ATOM 772 C C . HIS A 1 95 ? 7.932 18.544 -1.195 1.00 74.88 95 HIS A C 1
ATOM 774 O O . HIS A 1 95 ? 7.417 19.659 -1.290 1.00 74.88 95 HIS A O 1
ATOM 780 N N . CYS A 1 96 ? 8.429 17.908 -2.261 1.00 79.06 96 CYS A N 1
ATOM 781 C CA . CYS A 1 96 ? 8.444 18.405 -3.643 1.00 79.06 96 CYS A CA 1
ATOM 782 C C . CYS A 1 96 ? 7.457 17.694 -4.558 1.00 79.06 96 CYS A C 1
ATOM 784 O O . CYS A 1 96 ? 7.792 16.974 -5.502 1.00 79.06 96 CYS A O 1
ATOM 786 N N . ARG A 1 97 ? 6.178 17.917 -4.251 1.00 79.62 97 ARG A N 1
ATOM 787 C CA . ARG A 1 97 ? 5.060 17.290 -4.951 1.00 79.62 97 ARG A CA 1
ATOM 788 C C . ARG A 1 97 ? 4.966 17.658 -6.443 1.00 79.62 97 ARG A C 1
ATOM 790 O O . ARG A 1 97 ? 4.759 16.730 -7.224 1.00 79.62 97 ARG A O 1
ATOM 797 N N . PRO A 1 98 ? 5.097 18.927 -6.879 1.00 83.56 98 PRO A N 1
ATOM 798 C CA . PRO A 1 98 ? 5.008 19.265 -8.304 1.00 83.56 98 PRO A CA 1
ATOM 799 C C . PRO A 1 98 ? 6.070 18.557 -9.157 1.00 83.56 98 PRO A C 1
ATOM 801 O O . PRO A 1 98 ? 5.741 17.956 -10.179 1.00 83.56 98 PRO A O 1
ATOM 804 N N . GLU A 1 99 ? 7.322 18.564 -8.704 1.00 85.12 99 GLU A N 1
ATOM 805 C CA . GLU A 1 99 ? 8.450 17.908 -9.364 1.00 85.12 99 GLU A CA 1
ATOM 806 C C . GLU A 1 99 ? 8.292 16.386 -9.341 1.00 85.12 99 GLU A C 1
ATOM 808 O O . GLU A 1 99 ? 8.585 15.714 -10.331 1.00 85.12 99 GLU A O 1
ATOM 813 N N . SER A 1 100 ? 7.779 15.830 -8.237 1.00 86.56 100 SER A N 1
ATOM 814 C CA . SER A 1 100 ? 7.458 14.405 -8.160 1.00 86.56 100 SER A CA 1
ATOM 815 C C . SER A 1 100 ? 6.431 14.010 -9.219 1.00 86.56 100 SER A C 1
ATOM 817 O O . SER A 1 100 ? 6.636 13.027 -9.925 1.00 86.56 100 SER A O 1
ATOM 819 N N . ILE A 1 101 ? 5.359 14.790 -9.393 1.00 87.19 101 ILE A N 1
ATOM 820 C CA . ILE A 1 101 ? 4.321 14.513 -10.397 1.00 87.19 101 ILE A CA 1
ATOM 821 C C . ILE A 1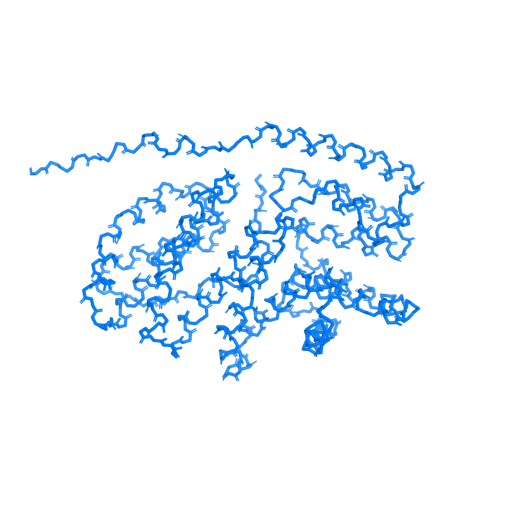 101 ? 4.905 14.530 -11.817 1.00 87.19 101 ILE A C 1
ATOM 823 O O . ILE A 1 101 ? 4.538 13.689 -12.639 1.00 87.19 101 ILE A O 1
ATOM 827 N N . ASP A 1 102 ? 5.816 15.455 -12.126 1.00 89.44 102 ASP A N 1
ATOM 828 C CA . ASP A 1 102 ? 6.506 15.473 -13.423 1.00 89.44 102 ASP A CA 1
ATOM 829 C C . ASP A 1 102 ? 7.384 14.223 -13.619 1.00 89.44 102 ASP A C 1
ATOM 831 O O . ASP A 1 102 ? 7.273 13.527 -14.633 1.00 89.44 102 ASP A O 1
ATOM 835 N N . ALA A 1 103 ? 8.182 13.860 -12.611 1.00 88.94 103 ALA A N 1
ATOM 836 C CA . ALA A 1 103 ? 8.999 12.649 -12.643 1.00 88.94 103 ALA A CA 1
ATOM 837 C C . ALA A 1 103 ? 8.151 11.364 -12.767 1.00 88.94 103 ALA A C 1
ATOM 839 O O . ALA A 1 103 ? 8.517 10.463 -13.528 1.00 88.94 103 ALA A O 1
ATOM 840 N N . GLN A 1 104 ? 6.995 11.296 -12.093 1.00 91.12 104 GLN A N 1
ATOM 841 C CA . GLN A 1 104 ? 6.017 10.207 -12.212 1.00 91.12 104 GLN A CA 1
ATOM 842 C C . GLN A 1 104 ? 5.486 10.091 -13.643 1.00 91.12 104 GLN A C 1
ATOM 844 O O . GLN A 1 104 ? 5.514 9.001 -14.207 1.00 91.12 104 GLN A O 1
ATOM 849 N N . LYS A 1 105 ? 5.057 11.201 -14.261 1.00 93.00 105 LYS A N 1
ATOM 850 C CA . LYS A 1 105 ? 4.559 11.208 -15.650 1.00 93.00 105 LYS A CA 1
ATOM 851 C C . LYS A 1 105 ? 5.622 10.739 -16.636 1.00 93.00 105 LYS A C 1
ATOM 853 O O . LYS A 1 105 ? 5.333 9.948 -17.532 1.00 93.00 105 LYS A O 1
ATOM 858 N N . GLN A 1 106 ? 6.861 11.196 -16.464 1.00 92.50 106 GLN A N 1
ATOM 859 C CA . GLN A 1 106 ? 7.972 10.751 -17.302 1.00 92.50 106 GLN A CA 1
ATOM 860 C C . GLN A 1 106 ? 8.233 9.251 -17.133 1.00 92.50 106 GLN A C 1
ATOM 862 O O . GLN A 1 106 ? 8.397 8.558 -18.131 1.00 92.50 106 GLN A O 1
ATOM 867 N N . ALA A 1 107 ? 8.231 8.730 -15.901 1.00 94.12 107 ALA A N 1
ATOM 868 C CA . ALA A 1 107 ? 8.373 7.295 -15.665 1.00 94.12 107 ALA A CA 1
ATOM 869 C C . ALA A 1 107 ? 7.216 6.491 -16.285 1.00 94.12 107 ALA A C 1
ATOM 871 O O . ALA A 1 107 ? 7.462 5.489 -16.957 1.00 94.12 107 ALA A O 1
ATOM 872 N N . GLU A 1 108 ? 5.970 6.949 -16.117 1.00 95.88 108 GLU A N 1
ATOM 873 C CA . GLU A 1 108 ? 4.785 6.304 -16.688 1.00 95.88 108 GLU A CA 1
ATOM 874 C C . GLU A 1 108 ? 4.880 6.199 -18.211 1.00 95.88 108 GLU A C 1
ATOM 876 O O . GLU A 1 108 ? 4.666 5.119 -18.759 1.00 95.88 108 GLU A O 1
ATOM 881 N N . ASN A 1 109 ? 5.253 7.284 -18.895 1.00 95.38 109 ASN A N 1
ATOM 882 C CA . ASN A 1 109 ? 5.399 7.293 -20.352 1.00 95.38 109 ASN A CA 1
ATOM 883 C C . ASN A 1 109 ? 6.382 6.215 -20.833 1.00 95.38 109 ASN A C 1
ATOM 885 O O . ASN A 1 109 ? 6.115 5.524 -21.819 1.00 95.38 109 ASN A O 1
ATOM 889 N N . ILE A 1 110 ? 7.490 6.030 -20.111 1.00 95.56 110 ILE A N 1
ATOM 890 C CA . ILE A 1 110 ? 8.505 5.026 -20.441 1.00 95.56 110 ILE A CA 1
ATOM 891 C C . ILE A 1 110 ? 7.971 3.611 -20.188 1.00 95.56 110 ILE A C 1
ATOM 893 O O . ILE A 1 110 ? 8.109 2.739 -21.048 1.00 95.56 110 ILE A O 1
ATOM 897 N N . TYR A 1 111 ? 7.303 3.371 -19.055 1.00 95.81 111 TYR A N 1
ATOM 898 C CA . TYR A 1 111 ? 6.670 2.075 -18.807 1.00 95.81 111 TYR A CA 1
ATOM 899 C C . TYR A 1 111 ? 5.588 1.744 -19.833 1.00 95.81 111 TYR A C 1
ATOM 901 O O . TYR A 1 111 ? 5.525 0.610 -20.303 1.00 95.81 111 TYR A O 1
ATOM 909 N N . GLN A 1 112 ? 4.744 2.709 -20.202 1.00 95.50 112 GLN A N 1
ATOM 910 C CA . GLN A 1 112 ? 3.706 2.508 -21.209 1.00 95.50 112 GLN A CA 1
ATOM 911 C C . GLN A 1 112 ? 4.304 2.220 -22.587 1.00 95.50 112 GLN A C 1
ATOM 913 O O . GLN A 1 112 ? 3.770 1.383 -23.314 1.00 95.50 112 GLN A O 1
ATOM 918 N N . PHE A 1 113 ? 5.415 2.869 -22.948 1.00 95.19 113 PHE A N 1
ATOM 919 C CA . PHE A 1 113 ? 6.160 2.539 -24.162 1.00 95.19 113 PHE A CA 1
ATOM 920 C C . PHE A 1 113 ? 6.635 1.078 -24.141 1.00 95.19 113 PHE A C 1
ATOM 922 O O . PHE A 1 113 ? 6.327 0.323 -25.064 1.00 95.19 113 PHE A O 1
ATOM 929 N N . LEU A 1 114 ? 7.293 0.646 -23.058 1.00 94.69 114 LEU A N 1
ATOM 930 C CA . LEU A 1 114 ? 7.736 -0.743 -22.892 1.00 94.69 114 LEU A CA 1
ATOM 931 C C . LEU A 1 114 ? 6.562 -1.732 -22.934 1.00 94.69 114 LEU A C 1
ATOM 933 O O . LEU A 1 114 ? 6.643 -2.766 -23.594 1.00 94.69 114 LEU A O 1
ATOM 937 N N . PHE A 1 115 ? 5.451 -1.404 -22.274 1.00 94.88 115 PHE A N 1
ATOM 938 C CA . PHE A 1 115 ? 4.260 -2.250 -22.230 1.00 94.88 115 PHE A CA 1
ATOM 939 C C . PHE A 1 115 ? 3.580 -2.378 -23.598 1.00 94.88 115 PHE A C 1
ATOM 941 O O . PHE A 1 115 ? 3.129 -3.462 -23.950 1.00 94.88 115 PHE A O 1
ATOM 948 N N . LYS A 1 116 ? 3.550 -1.315 -24.411 1.00 93.38 116 LYS A N 1
ATOM 949 C CA . LYS A 1 116 ? 3.038 -1.378 -25.792 1.00 93.38 116 LYS A CA 1
ATOM 950 C C . LYS A 1 116 ? 3.900 -2.271 -26.684 1.00 93.38 116 LYS A C 1
ATOM 952 O O . LYS A 1 116 ? 3.361 -3.009 -27.502 1.00 93.38 116 LYS A O 1
ATOM 957 N N . GLN A 1 117 ? 5.220 -2.216 -26.513 1.00 91.12 117 GLN A N 1
ATOM 958 C CA . GLN A 1 117 ? 6.172 -3.042 -27.261 1.00 91.12 117 GLN A CA 1
ATOM 959 C C . GLN A 1 117 ? 6.104 -4.517 -26.844 1.00 91.12 117 GLN A C 1
ATOM 961 O O . GLN A 1 117 ? 6.248 -5.417 -27.671 1.00 91.12 117 GLN A O 1
ATOM 966 N N . GLN A 1 118 ? 5.877 -4.773 -25.554 1.00 89.44 118 GLN A N 1
ATOM 967 C CA . GLN A 1 118 ? 5.875 -6.112 -24.977 1.00 89.44 118 GLN A CA 1
ATOM 968 C C . GLN A 1 118 ? 4.752 -6.300 -23.961 1.00 89.44 118 GLN A C 1
ATOM 970 O O . GLN A 1 118 ? 5.004 -6.485 -22.765 1.00 89.44 118 GLN A O 1
ATOM 975 N N . PRO A 1 119 ? 3.493 -6.351 -24.419 1.00 89.88 119 PRO A N 1
ATOM 976 C CA . PRO A 1 119 ? 2.368 -6.434 -23.504 1.00 89.88 119 PRO A CA 1
ATOM 977 C C . PRO A 1 119 ? 2.408 -7.717 -22.687 1.00 89.88 119 PRO A C 1
ATOM 979 O O . PRO A 1 119 ? 1.855 -7.739 -21.606 1.00 89.88 119 PRO A O 1
ATOM 982 N N . ASN A 1 120 ? 3.068 -8.786 -23.142 1.00 89.19 120 ASN A N 1
ATOM 983 C CA . ASN A 1 120 ? 3.124 -10.077 -22.448 1.00 89.19 120 ASN A CA 1
ATOM 984 C C . ASN A 1 120 ? 4.413 -10.322 -21.651 1.00 89.19 120 ASN A C 1
ATOM 986 O O . ASN A 1 120 ? 4.537 -11.394 -21.053 1.00 89.19 120 ASN A O 1
ATOM 990 N N . ASP A 1 121 ? 5.350 -9.368 -21.615 1.00 90.81 121 ASP A N 1
ATOM 991 C CA . ASP A 1 121 ? 6.542 -9.512 -20.781 1.00 90.81 121 ASP A CA 1
ATOM 992 C C . ASP A 1 121 ? 6.171 -9.382 -19.297 1.00 90.81 121 ASP A C 1
ATOM 994 O O . ASP A 1 121 ? 5.583 -8.394 -18.846 1.00 90.81 121 ASP A O 1
ATOM 998 N N . ARG A 1 122 ? 6.505 -10.420 -18.523 1.00 90.75 122 ARG A N 1
ATOM 999 C CA . ARG A 1 122 ? 6.135 -10.500 -17.105 1.00 90.75 122 ARG A CA 1
ATOM 1000 C C . ARG A 1 122 ? 6.816 -9.422 -16.264 1.00 90.75 122 ARG A C 1
ATOM 1002 O O . ARG A 1 122 ? 6.207 -8.954 -15.309 1.00 90.75 122 ARG A O 1
ATOM 1009 N N . ASN A 1 123 ? 8.047 -9.034 -16.595 1.00 88.12 123 ASN A N 1
ATOM 1010 C CA . ASN A 1 123 ? 8.825 -8.069 -15.824 1.00 88.12 123 ASN A CA 1
ATOM 1011 C C . ASN A 1 123 ? 8.362 -6.643 -16.130 1.00 88.12 123 ASN A C 1
ATOM 1013 O O . ASN A 1 123 ? 8.248 -5.841 -15.208 1.00 88.12 123 ASN A O 1
ATOM 1017 N N . VAL A 1 124 ? 8.027 -6.340 -17.387 1.00 91.50 124 VAL A N 1
ATOM 1018 C CA . VAL A 1 124 ? 7.413 -5.059 -17.769 1.00 91.50 124 VAL A CA 1
ATOM 1019 C C . VAL A 1 124 ? 6.065 -4.888 -17.069 1.00 91.50 124 VAL A C 1
ATOM 1021 O O . VAL A 1 124 ? 5.864 -3.885 -16.389 1.00 91.50 124 VAL A O 1
ATOM 1024 N N . ARG A 1 125 ? 5.175 -5.894 -17.141 1.00 93.81 125 ARG A N 1
ATOM 1025 C CA . ARG A 1 125 ? 3.892 -5.887 -16.409 1.00 93.81 125 ARG A CA 1
ATOM 1026 C C . ARG A 1 125 ? 4.091 -5.687 -14.913 1.00 93.81 125 ARG A C 1
ATOM 1028 O O . ARG A 1 125 ? 3.445 -4.843 -14.304 1.00 93.81 125 ARG A O 1
ATOM 1035 N N . TYR A 1 126 ? 4.984 -6.475 -14.322 1.00 92.94 126 TYR A N 1
ATOM 1036 C CA . TYR A 1 126 ? 5.212 -6.448 -12.886 1.00 92.94 126 TYR A CA 1
ATOM 1037 C C . TYR A 1 126 ? 5.708 -5.074 -12.421 1.00 92.94 126 TYR A C 1
ATOM 1039 O O . TYR A 1 126 ? 5.100 -4.478 -11.537 1.00 92.94 126 TYR A O 1
ATOM 1047 N N . ASN A 1 127 ? 6.746 -4.527 -13.059 1.00 90.88 127 ASN A N 1
ATOM 1048 C CA . ASN A 1 127 ? 7.297 -3.228 -12.678 1.00 90.88 127 ASN A CA 1
ATOM 1049 C C . ASN A 1 127 ? 6.322 -2.068 -12.954 1.00 90.88 127 ASN A C 1
ATOM 1051 O O . ASN A 1 127 ? 6.247 -1.153 -12.140 1.00 90.88 127 ASN A O 1
ATOM 1055 N N . LEU A 1 128 ? 5.519 -2.120 -14.025 1.00 95.62 128 LEU A N 1
ATOM 1056 C CA . LEU A 1 128 ? 4.474 -1.119 -14.270 1.00 95.62 128 LEU A CA 1
ATOM 1057 C C . LEU A 1 128 ? 3.363 -1.175 -13.208 1.00 95.62 128 LEU A C 1
ATOM 1059 O O . LEU A 1 128 ? 2.938 -0.140 -12.698 1.00 95.62 128 LEU A O 1
ATOM 1063 N N . ALA A 1 129 ? 2.928 -2.373 -12.811 1.00 95.62 129 ALA A N 1
ATOM 1064 C CA . ALA A 1 129 ? 1.957 -2.513 -11.730 1.00 95.62 129 ALA A CA 1
ATOM 1065 C C . ALA A 1 129 ? 2.496 -1.972 -10.397 1.00 95.62 129 ALA A C 1
ATOM 1067 O O . ALA A 1 129 ? 1.788 -1.252 -9.690 1.00 95.62 129 ALA A O 1
ATOM 1068 N N . LEU A 1 130 ? 3.760 -2.275 -10.076 1.00 91.56 130 LEU A N 1
ATOM 1069 C CA . LEU A 1 130 ? 4.435 -1.721 -8.904 1.00 91.56 130 LEU A CA 1
ATOM 1070 C C . LEU A 1 130 ? 4.524 -0.197 -8.971 1.00 91.56 130 LEU A C 1
ATOM 1072 O O . LEU A 1 130 ? 4.228 0.464 -7.980 1.00 91.56 130 LEU A O 1
ATOM 1076 N N . PHE A 1 131 ? 4.890 0.362 -10.125 1.00 93.75 131 PHE A N 1
ATOM 1077 C CA . PHE A 1 131 ? 4.928 1.805 -10.335 1.00 93.75 131 PHE A CA 1
ATOM 1078 C C . PHE A 1 131 ? 3.576 2.450 -10.020 1.00 93.75 131 PHE A C 1
ATOM 1080 O O . PHE A 1 131 ? 3.527 3.401 -9.240 1.00 93.75 131 PHE A O 1
ATOM 1087 N N . TYR A 1 132 ? 2.477 1.914 -10.556 1.00 96.00 132 TYR A N 1
ATOM 1088 C CA . TYR A 1 132 ? 1.141 2.441 -10.286 1.00 96.00 132 TYR A CA 1
ATOM 1089 C C . TYR A 1 132 ? 0.758 2.345 -8.809 1.00 96.00 132 TYR A C 1
ATOM 1091 O O . TYR A 1 132 ? 0.299 3.326 -8.218 1.00 96.00 132 TYR A O 1
ATOM 1099 N N . ALA A 1 133 ? 0.995 1.189 -8.188 1.00 92.25 133 ALA A N 1
ATOM 1100 C CA . ALA A 1 133 ? 0.686 0.983 -6.782 1.00 92.25 133 ALA A CA 1
ATOM 1101 C C . ALA A 1 133 ? 1.489 1.940 -5.887 1.00 92.25 133 ALA A C 1
ATOM 1103 O O . ALA A 1 133 ? 0.909 2.630 -5.050 1.00 92.25 133 ALA A O 1
ATOM 1104 N N . ARG A 1 134 ? 2.803 2.062 -6.103 1.00 87.44 134 ARG A N 1
ATOM 1105 C CA . ARG A 1 134 ? 3.673 2.968 -5.335 1.00 87.44 134 ARG A CA 1
ATOM 1106 C C . ARG A 1 134 ? 3.313 4.429 -5.571 1.00 87.44 134 ARG A C 1
ATOM 1108 O O . ARG A 1 134 ? 3.161 5.170 -4.605 1.00 87.44 134 ARG A O 1
ATOM 1115 N N . THR A 1 135 ? 3.052 4.826 -6.814 1.00 88.94 135 THR A N 1
ATOM 1116 C CA . THR A 1 135 ? 2.618 6.191 -7.157 1.00 88.94 135 THR A CA 1
ATOM 1117 C C . THR A 1 135 ? 1.319 6.575 -6.448 1.00 88.94 135 THR A C 1
ATOM 1119 O O . THR A 1 135 ? 1.181 7.714 -5.998 1.00 88.94 135 THR A O 1
ATOM 1122 N N . SER A 1 136 ? 0.397 5.624 -6.245 1.00 89.69 136 SER A N 1
ATOM 1123 C CA . SER A 1 136 ? -0.859 5.870 -5.522 1.00 89.69 136 SER A CA 1
ATOM 1124 C C . SER A 1 136 ? -0.644 6.413 -4.098 1.00 89.69 136 SER A C 1
ATOM 1126 O O . SER A 1 136 ? -1.461 7.194 -3.607 1.00 89.69 136 SER A O 1
ATOM 1128 N N . THR A 1 137 ? 0.480 6.078 -3.451 1.00 81.00 137 THR A N 1
ATOM 1129 C CA . THR A 1 137 ? 0.812 6.556 -2.097 1.00 81.00 137 THR A CA 1
ATOM 1130 C C . THR A 1 137 ? 0.985 8.070 -2.022 1.00 81.00 137 THR A C 1
ATOM 1132 O O . THR A 1 137 ? 0.614 8.672 -1.016 1.00 81.00 137 THR A O 1
ATOM 1135 N N . SER A 1 138 ? 1.438 8.714 -3.103 1.00 79.06 138 SER A N 1
ATOM 1136 C CA . SER A 1 138 ? 1.607 10.174 -3.142 1.00 79.06 138 SER A CA 1
ATOM 1137 C C . SER A 1 138 ? 0.279 10.944 -3.074 1.00 79.06 138 SER A C 1
ATOM 1139 O O . SER A 1 138 ? 0.259 12.121 -2.720 1.00 79.06 138 SER A O 1
ATOM 1141 N N . TYR A 1 139 ? -0.839 10.262 -3.336 1.00 81.56 139 TYR A N 1
ATOM 1142 C CA . TYR A 1 139 ? -2.199 10.806 -3.303 1.00 81.56 139 TYR A CA 1
ATOM 1143 C C . TYR A 1 139 ? -2.954 10.440 -2.016 1.00 81.56 139 TYR A C 1
ATOM 1145 O O . TYR A 1 139 ? -4.139 10.733 -1.886 1.00 81.56 139 TYR A O 1
ATOM 1153 N N . ARG A 1 140 ? -2.306 9.791 -1.038 1.00 76.56 140 ARG A N 1
ATOM 1154 C CA . ARG A 1 140 ? -2.976 9.261 0.166 1.00 76.56 140 ARG A CA 1
ATOM 1155 C C . ARG A 1 140 ? -3.543 10.346 1.090 1.00 76.56 140 ARG A C 1
ATOM 1157 O O . ARG A 1 140 ? -4.503 10.090 1.808 1.00 76.56 140 ARG A O 1
ATOM 1164 N N . LYS A 1 141 ? -2.960 11.549 1.055 1.00 71.88 141 LYS A N 1
ATOM 1165 C CA . LYS A 1 141 ? -3.426 12.728 1.808 1.00 71.88 141 LYS A CA 1
ATOM 1166 C C . LYS A 1 141 ? -4.452 13.571 1.050 1.00 71.88 141 LYS A C 1
ATOM 1168 O O . LYS A 1 141 ? -4.967 14.536 1.612 1.00 71.88 141 LYS A O 1
ATOM 1173 N N . ASP A 1 142 ? -4.751 13.237 -0.203 1.00 75.81 142 ASP A N 1
ATOM 1174 C CA . ASP A 1 142 ? -5.745 13.985 -0.960 1.00 75.81 142 ASP A CA 1
ATOM 1175 C C . ASP A 1 142 ? -7.138 13.681 -0.429 1.00 75.81 142 ASP A C 1
ATOM 1177 O O . ASP A 1 142 ? -7.538 12.526 -0.288 1.00 75.81 142 ASP A O 1
ATOM 1181 N N . GLN A 1 143 ? -7.916 14.737 -0.195 1.00 69.81 143 GLN A N 1
ATOM 1182 C CA . GLN A 1 143 ? -9.309 14.602 0.235 1.00 69.81 143 GLN A CA 1
ATOM 1183 C C . GLN A 1 143 ? -10.132 13.780 -0.771 1.00 69.81 143 GLN A C 1
ATOM 1185 O O . GLN A 1 143 ? -11.057 13.061 -0.396 1.00 69.81 143 GLN A O 1
ATOM 1190 N N . ASN A 1 144 ? -9.770 13.861 -2.057 1.00 76.75 144 ASN A N 1
ATOM 1191 C CA . ASN A 1 144 ? -10.394 13.113 -3.133 1.00 76.75 144 ASN A CA 1
ATOM 1192 C C . ASN A 1 144 ? -9.525 11.908 -3.542 1.00 76.75 144 ASN A C 1
ATOM 1194 O O . ASN A 1 144 ? -8.685 12.005 -4.432 1.00 76.75 144 ASN A O 1
ATOM 1198 N N . ASN A 1 145 ? -9.776 10.745 -2.931 1.00 83.38 145 ASN A N 1
ATOM 1199 C CA . ASN A 1 145 ? -9.090 9.468 -3.203 1.00 83.38 145 ASN A CA 1
ATOM 1200 C C . ASN A 1 145 ? -9.275 8.912 -4.641 1.00 83.38 145 ASN A C 1
ATOM 1202 O O . ASN A 1 145 ? -8.953 7.751 -4.897 1.00 83.38 145 ASN A O 1
ATOM 1206 N N . ASN A 1 146 ? -9.837 9.673 -5.586 1.00 88.56 146 ASN A N 1
ATOM 1207 C CA . ASN A 1 146 ? -10.102 9.204 -6.948 1.00 88.56 146 ASN A CA 1
ATOM 1208 C C . ASN A 1 146 ? -8.827 8.844 -7.713 1.00 88.56 146 ASN A C 1
ATOM 1210 O O . ASN A 1 146 ? -8.794 7.787 -8.337 1.00 88.56 146 ASN A O 1
ATOM 1214 N N . GLU A 1 147 ? -7.782 9.669 -7.634 1.00 89.50 147 GLU A N 1
ATOM 1215 C CA . GLU A 1 147 ? -6.533 9.396 -8.353 1.00 89.50 147 GLU A CA 1
ATOM 1216 C C . GLU A 1 147 ? -5.792 8.196 -7.754 1.00 89.50 147 GLU A C 1
ATOM 1218 O O . GLU A 1 147 ? -5.401 7.282 -8.479 1.00 89.50 147 GLU A O 1
ATOM 1223 N N . ARG A 1 148 ? -5.718 8.121 -6.417 1.00 90.50 148 ARG A N 1
ATOM 1224 C CA . ARG A 1 148 ? -5.201 6.941 -5.706 1.00 90.50 148 ARG A CA 1
ATOM 1225 C C . ARG A 1 148 ? -5.930 5.670 -6.148 1.0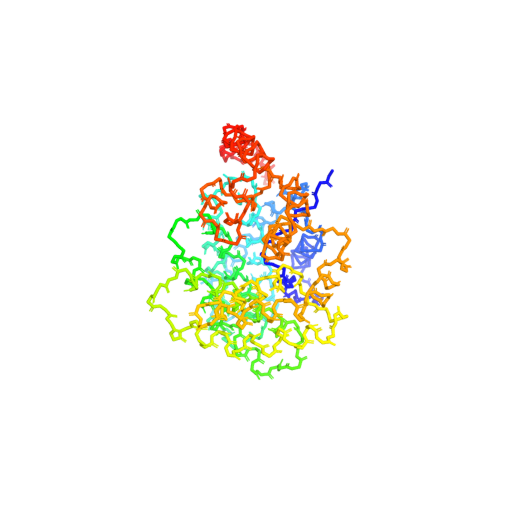0 90.50 148 ARG A C 1
ATOM 1227 O O . ARG A 1 148 ? -5.289 4.674 -6.472 1.00 90.50 148 ARG A O 1
ATOM 1234 N N . TYR A 1 149 ? -7.261 5.709 -6.195 1.00 92.94 149 TYR A N 1
ATOM 1235 C CA . TYR A 1 149 ? -8.069 4.567 -6.615 1.00 92.94 149 TYR A CA 1
ATOM 1236 C C . TYR A 1 149 ? -7.835 4.192 -8.084 1.00 92.94 149 TYR A C 1
ATOM 1238 O O . TYR A 1 149 ? -7.633 3.017 -8.379 1.00 92.94 149 TYR A O 1
ATOM 1246 N N . ARG A 1 150 ? -7.788 5.175 -8.996 1.00 95.19 150 ARG A N 1
ATOM 1247 C CA . ARG A 1 150 ? -7.492 4.964 -10.423 1.00 95.19 150 ARG A CA 1
ATOM 1248 C C . ARG A 1 150 ? -6.157 4.245 -10.614 1.00 95.19 150 ARG A C 1
ATOM 1250 O O . ARG A 1 150 ? -6.098 3.250 -11.330 1.00 95.19 150 ARG A O 1
ATOM 1257 N N . LEU A 1 151 ? -5.106 4.716 -9.945 1.00 95.81 151 LEU A N 1
ATOM 1258 C CA . LEU A 1 151 ? -3.774 4.111 -10.002 1.00 95.81 151 LEU A CA 1
ATOM 1259 C C . LEU A 1 151 ? -3.781 2.673 -9.467 1.00 95.81 151 LEU A C 1
ATOM 1261 O O . LEU A 1 151 ? -3.205 1.783 -10.084 1.00 95.81 151 LEU A O 1
ATOM 1265 N N . LEU A 1 152 ? -4.483 2.404 -8.365 1.00 95.94 152 LEU A N 1
ATOM 1266 C CA . LEU A 1 152 ? -4.591 1.045 -7.830 1.00 95.94 152 LEU A CA 1
ATOM 1267 C C . LEU A 1 152 ? -5.387 0.097 -8.743 1.00 95.94 152 LEU A C 1
ATOM 1269 O O . LEU A 1 152 ? -5.051 -1.087 -8.802 1.00 95.94 152 LEU A O 1
ATOM 1273 N N . LYS A 1 153 ? -6.400 0.586 -9.473 1.00 97.00 153 LYS A N 1
ATOM 1274 C CA . LYS A 1 153 ? -7.097 -0.206 -10.505 1.00 97.00 153 LYS A CA 1
ATOM 1275 C C . LYS A 1 153 ? -6.172 -0.542 -11.670 1.00 97.00 153 LYS A C 1
ATOM 1277 O O . LYS A 1 153 ? -6.094 -1.706 -12.048 1.00 97.00 153 LYS A O 1
ATOM 1282 N N . LEU A 1 154 ? -5.393 0.428 -12.155 1.00 97.81 154 LEU A N 1
ATOM 1283 C CA . LEU A 1 154 ? -4.374 0.172 -13.179 1.00 97.81 154 LEU A CA 1
ATOM 1284 C C . LEU A 1 154 ? -3.325 -0.841 -12.702 1.00 97.81 154 LEU A C 1
ATOM 1286 O O . LEU A 1 154 ? -2.928 -1.726 -13.461 1.00 97.81 154 LEU A O 1
ATOM 1290 N N . ALA A 1 155 ? -2.903 -0.757 -11.438 1.00 97.75 155 ALA A N 1
ATOM 1291 C CA . ALA A 1 155 ? -1.982 -1.721 -10.845 1.00 97.75 155 ALA A CA 1
ATOM 1292 C C . ALA A 1 155 ? -2.577 -3.141 -10.813 1.00 97.75 155 ALA A C 1
ATOM 1294 O O . ALA A 1 155 ? -1.903 -4.099 -11.195 1.00 97.75 155 ALA A O 1
ATOM 1295 N N . GLU A 1 156 ? -3.844 -3.281 -10.406 1.00 97.62 156 GLU A N 1
ATOM 1296 C CA . GLU A 1 156 ? -4.564 -4.560 -10.408 1.00 97.62 156 GLU A CA 1
ATOM 1297 C C . GLU A 1 156 ? -4.666 -5.144 -11.819 1.00 97.62 156 GLU A C 1
ATOM 1299 O O . GLU A 1 156 ? -4.263 -6.286 -12.031 1.00 97.62 156 GLU A O 1
ATOM 1304 N N . GLU A 1 157 ? -5.159 -4.363 -12.782 1.00 97.12 157 GLU A N 1
ATOM 1305 C CA . GLU A 1 157 ? -5.335 -4.783 -14.178 1.00 97.12 157 GLU A CA 1
ATOM 1306 C C . GLU A 1 157 ? -4.009 -5.223 -14.811 1.00 97.12 157 GLU A C 1
ATOM 1308 O O . GLU A 1 157 ? -3.949 -6.223 -15.533 1.00 97.12 157 GLU A O 1
ATOM 1313 N N . THR A 1 158 ? -2.923 -4.516 -14.492 1.00 96.88 158 THR A N 1
ATOM 1314 C CA . THR A 1 158 ? -1.590 -4.811 -15.024 1.00 96.88 158 THR A CA 1
ATOM 1315 C C . THR A 1 158 ? -0.988 -6.075 -14.395 1.00 96.88 158 THR A C 1
ATOM 1317 O O . THR A 1 158 ? -0.389 -6.890 -15.107 1.00 96.88 158 THR A O 1
ATOM 1320 N N . LEU A 1 159 ? -1.152 -6.273 -13.078 1.00 95.56 159 LEU A N 1
ATOM 1321 C CA . LEU A 1 159 ? -0.558 -7.402 -12.349 1.00 95.56 159 LEU A CA 1
ATOM 1322 C C . LEU A 1 159 ? -1.374 -8.693 -12.446 1.00 95.56 159 LEU A C 1
ATOM 1324 O O . LEU A 1 159 ? -0.801 -9.784 -12.375 1.00 95.56 159 LEU A O 1
ATOM 1328 N N . TYR A 1 160 ? -2.694 -8.594 -12.607 1.00 96.44 160 TYR A N 1
ATOM 1329 C CA . TYR A 1 160 ? -3.600 -9.741 -12.576 1.00 96.44 160 TYR A CA 1
ATOM 1330 C C . TYR A 1 160 ? -3.176 -10.887 -13.512 1.00 96.44 160 TYR A C 1
ATOM 1332 O O . TYR A 1 160 ? -3.139 -12.032 -13.054 1.00 96.44 160 TYR A O 1
ATOM 1340 N N . PRO A 1 161 ? -2.735 -10.639 -14.763 1.00 96.31 161 PRO A N 1
ATOM 1341 C CA . PRO A 1 161 ? -2.279 -11.714 -15.646 1.00 96.31 161 PRO A CA 1
ATOM 1342 C C . PRO A 1 161 ? -1.029 -12.447 -15.137 1.00 96.31 161 PRO A C 1
ATOM 1344 O O . PRO A 1 161 ? -0.915 -13.660 -15.317 1.00 96.31 161 PRO A O 1
ATOM 1347 N N . ASN A 1 162 ? -0.112 -11.753 -14.452 1.00 94.69 162 ASN A N 1
ATOM 1348 C CA . ASN A 1 162 ? 1.041 -12.395 -13.815 1.00 94.69 162 ASN A CA 1
ATOM 1349 C C . ASN A 1 162 ? 0.604 -13.270 -12.633 1.00 94.69 162 ASN A C 1
ATOM 1351 O O . ASN A 1 162 ? 1.074 -14.401 -12.507 1.00 94.69 162 ASN A O 1
ATOM 1355 N N . TYR A 1 163 ? -0.315 -12.773 -11.799 1.00 94.19 163 TYR A N 1
ATOM 1356 C CA . TYR A 1 163 ? -0.893 -13.542 -10.695 1.00 94.19 163 TYR A CA 1
ATOM 1357 C C . TYR A 1 163 ? -1.613 -14.806 -11.196 1.00 94.19 163 TYR A C 1
ATOM 1359 O O . TYR A 1 163 ? -1.357 -15.899 -10.691 1.00 94.19 163 TYR A O 1
ATOM 1367 N N . GLN A 1 164 ? -2.447 -14.684 -12.234 1.00 95.31 164 GLN A N 1
ATOM 1368 C CA . GLN A 1 164 ? -3.183 -15.811 -12.812 1.00 95.31 164 GLN A CA 1
ATOM 1369 C C . GLN A 1 164 ? -2.271 -16.862 -13.449 1.00 95.31 164 GLN A C 1
ATOM 1371 O O . GLN A 1 164 ? -2.485 -18.059 -13.262 1.00 95.31 164 GLN A O 1
ATOM 1376 N N . LYS A 1 165 ? -1.259 -16.434 -14.214 1.00 95.12 165 LYS A N 1
ATOM 1377 C CA . LYS A 1 165 ? -0.363 -17.351 -14.934 1.00 95.12 165 LYS A CA 1
ATOM 1378 C C . LYS A 1 165 ? 0.654 -18.024 -14.010 1.00 95.12 165 LYS A C 1
ATOM 1380 O O . LYS A 1 165 ? 1.094 -19.138 -14.291 1.00 95.12 165 LYS A O 1
ATOM 1385 N N . TYR A 1 166 ? 1.018 -17.371 -12.905 1.00 92.69 166 TYR A N 1
ATOM 1386 C CA . TYR A 1 166 ? 2.029 -17.851 -11.961 1.00 92.69 166 TYR A CA 1
ATOM 1387 C C . TYR A 1 166 ? 1.523 -17.836 -10.503 1.00 92.69 166 TYR A C 1
ATOM 1389 O O . TYR A 1 166 ? 2.151 -17.221 -9.642 1.00 92.69 166 TYR A O 1
ATOM 1397 N N . PRO A 1 167 ? 0.447 -18.571 -10.160 1.00 87.94 167 PRO A N 1
ATOM 1398 C CA . PRO A 1 167 ? -0.209 -18.474 -8.845 1.00 87.94 167 PRO A CA 1
ATOM 1399 C C . PRO A 1 167 ? 0.655 -18.982 -7.674 1.00 87.94 167 PRO A C 1
ATOM 1401 O O . PRO A 1 167 ? 0.420 -18.656 -6.505 1.00 87.94 167 PRO A O 1
ATOM 1404 N N . LYS A 1 168 ? 1.680 -19.791 -7.975 1.00 89.69 168 LYS A N 1
ATOM 1405 C CA . LYS A 1 168 ? 2.669 -20.271 -6.998 1.00 89.69 168 LYS A CA 1
ATOM 1406 C C . LYS A 1 168 ? 3.777 -19.252 -6.712 1.00 89.69 168 LYS A C 1
ATOM 1408 O O . LYS A 1 168 ? 4.477 -19.419 -5.719 1.00 89.69 168 LYS A O 1
ATOM 1413 N N . ASN A 1 169 ? 3.932 -18.214 -7.538 1.00 90.44 169 ASN A N 1
ATOM 1414 C CA . ASN A 1 169 ? 4.893 -17.146 -7.287 1.00 90.44 169 ASN A CA 1
ATOM 1415 C C . ASN A 1 169 ? 4.400 -16.297 -6.104 1.00 90.44 169 ASN A C 1
ATOM 1417 O O . ASN A 1 169 ? 3.369 -15.629 -6.189 1.00 90.44 169 ASN A O 1
ATOM 1421 N N . GLU A 1 170 ? 5.117 -16.363 -4.982 1.00 87.31 170 GLU A N 1
ATOM 1422 C CA . GLU A 1 170 ? 4.703 -15.687 -3.750 1.00 87.31 170 GLU A CA 1
ATOM 1423 C C . GLU A 1 170 ? 4.733 -14.168 -3.872 1.00 87.31 170 GLU A C 1
ATOM 1425 O O . GLU A 1 170 ? 3.836 -13.516 -3.354 1.00 87.31 170 GLU A O 1
ATOM 1430 N N . GLN A 1 171 ? 5.711 -13.625 -4.598 1.00 86.94 171 GLN A N 1
ATOM 1431 C CA . GLN A 1 171 ? 5.867 -12.190 -4.811 1.00 86.94 171 GLN A CA 1
ATOM 1432 C C . GLN A 1 171 ? 4.656 -11.622 -5.558 1.00 86.94 171 GLN A C 1
ATOM 1434 O O . GLN A 1 171 ? 3.955 -10.770 -5.024 1.00 86.94 171 GLN A O 1
ATOM 1439 N N . TYR A 1 172 ? 4.317 -12.177 -6.727 1.00 90.38 172 TYR A N 1
ATOM 1440 C CA . TYR A 1 172 ? 3.157 -11.712 -7.501 1.00 90.38 172 TYR A CA 1
ATOM 1441 C C . TYR A 1 172 ? 1.850 -11.829 -6.725 1.00 90.38 172 TYR A C 1
ATOM 1443 O O . TYR A 1 172 ? 1.006 -10.941 -6.793 1.00 90.38 172 TYR A O 1
ATOM 1451 N N . ARG A 1 173 ? 1.679 -12.919 -5.974 1.00 90.38 173 ARG A N 1
ATOM 1452 C CA . ARG A 1 173 ? 0.494 -13.132 -5.145 1.00 90.38 173 ARG A CA 1
ATOM 1453 C C . ARG A 1 173 ? 0.405 -12.118 -4.004 1.00 90.38 173 ARG A C 1
ATOM 1455 O O . ARG A 1 173 ? -0.662 -11.553 -3.789 1.00 90.38 173 ARG A O 1
ATOM 1462 N N . ASN A 1 174 ? 1.496 -11.905 -3.276 1.00 88.19 174 ASN A N 1
ATOM 1463 C CA . ASN A 1 174 ? 1.519 -10.993 -2.137 1.00 88.19 174 ASN A CA 1
ATOM 1464 C C . ASN A 1 174 ? 1.315 -9.542 -2.589 1.00 88.19 174 ASN A C 1
ATOM 1466 O O . ASN A 1 174 ? 0.503 -8.842 -1.991 1.00 88.19 174 ASN A O 1
ATOM 1470 N N . ASP A 1 175 ? 1.968 -9.121 -3.673 1.00 90.19 175 ASP A N 1
ATOM 1471 C CA . ASP A 1 175 ? 1.811 -7.771 -4.223 1.00 90.19 175 ASP A CA 1
ATOM 1472 C C . ASP A 1 175 ? 0.407 -7.547 -4.800 1.00 90.19 175 ASP A C 1
ATOM 1474 O O . ASP A 1 175 ? -0.172 -6.476 -4.627 1.00 90.19 175 ASP A O 1
ATOM 1478 N N . TYR A 1 176 ? -0.188 -8.571 -5.423 1.00 93.44 176 TYR A N 1
ATOM 1479 C CA . TYR A 1 176 ? -1.579 -8.512 -5.873 1.00 93.44 176 TYR A CA 1
ATOM 1480 C C . TYR A 1 176 ? -2.533 -8.296 -4.694 1.00 93.44 176 TYR A C 1
ATOM 1482 O O . TYR A 1 176 ? -3.361 -7.389 -4.731 1.00 93.44 176 TYR A O 1
ATOM 1490 N N . TYR A 1 177 ? -2.379 -9.053 -3.605 1.00 92.12 177 TYR A N 1
ATOM 1491 C CA . TYR A 1 177 ? -3.195 -8.851 -2.405 1.00 92.12 177 TYR A CA 1
ATOM 1492 C C . TYR A 1 177 ? -2.937 -7.507 -1.719 1.00 92.12 177 TYR A C 1
ATOM 1494 O O . TYR A 1 177 ? -3.890 -6.902 -1.231 1.00 92.12 177 TYR A O 1
ATOM 1502 N N . ALA A 1 178 ? -1.701 -7.003 -1.733 1.00 89.50 178 ALA A N 1
ATOM 1503 C CA . ALA A 1 178 ? -1.381 -5.669 -1.232 1.00 89.50 178 ALA A CA 1
ATOM 1504 C C . ALA A 1 178 ? -2.154 -4.585 -2.001 1.00 89.50 178 ALA A C 1
ATOM 1506 O O . ALA A 1 178 ? -2.840 -3.768 -1.384 1.00 89.50 178 ALA A O 1
ATOM 1507 N N . ILE A 1 179 ? -2.139 -4.639 -3.339 1.00 93.19 179 ILE A N 1
ATOM 1508 C CA . ILE A 1 179 ? -2.898 -3.719 -4.203 1.00 93.19 179 ILE A CA 1
ATOM 1509 C C . ILE A 1 179 ? -4.392 -3.775 -3.878 1.00 93.19 179 ILE A C 1
ATOM 1511 O O . ILE A 1 179 ? -5.010 -2.735 -3.649 1.00 93.19 179 ILE A O 1
ATOM 1515 N N . LEU A 1 180 ? -4.974 -4.975 -3.812 1.00 94.06 180 LEU A N 1
ATOM 1516 C CA . LEU A 1 180 ? -6.395 -5.134 -3.496 1.00 94.06 180 LEU A CA 1
ATOM 1517 C C . LEU A 1 180 ? -6.739 -4.632 -2.085 1.00 94.06 180 LEU A C 1
ATOM 1519 O O . LEU A 1 180 ? -7.810 -4.064 -1.881 1.00 94.06 180 LEU A O 1
ATOM 1523 N N . SER A 1 181 ? -5.847 -4.818 -1.109 1.00 90.75 181 SER A N 1
ATOM 1524 C CA . SER A 1 181 ? -6.064 -4.346 0.262 1.00 90.75 181 SER A CA 1
ATOM 1525 C C . SER A 1 181 ? -6.089 -2.817 0.350 1.00 90.75 181 SER A C 1
ATOM 1527 O O . SER A 1 181 ? -6.957 -2.253 1.015 1.00 90.75 181 SER A O 1
ATOM 1529 N N . GLU A 1 182 ? -5.214 -2.135 -0.393 1.00 89.25 182 GLU A N 1
ATOM 1530 C CA . GLU A 1 182 ? -5.204 -0.673 -0.500 1.00 89.25 182 GLU A CA 1
ATOM 1531 C C . GLU A 1 182 ? -6.435 -0.155 -1.264 1.00 89.25 182 GLU A C 1
ATOM 1533 O O . GLU A 1 182 ? -6.979 0.892 -0.913 1.00 89.25 182 GLU A O 1
ATOM 1538 N N . GLN A 1 183 ? -6.933 -0.889 -2.271 1.00 92.69 183 GLN A N 1
ATOM 1539 C CA . GLN A 1 183 ? -8.219 -0.559 -2.901 1.00 92.69 183 GLN A CA 1
ATOM 1540 C C . GLN A 1 183 ? -9.376 -0.676 -1.907 1.00 92.69 183 GLN A C 1
ATOM 1542 O O . GLN A 1 183 ? -10.232 0.210 -1.866 1.00 92.69 183 GLN A O 1
ATOM 1547 N N . LEU A 1 184 ? -9.390 -1.744 -1.101 1.00 90.06 184 LEU A N 1
ATOM 1548 C CA . LEU A 1 184 ? -10.433 -1.999 -0.111 1.00 90.06 184 LEU A CA 1
ATOM 1549 C C . LEU A 1 184 ? -10.517 -0.863 0.914 1.00 90.06 184 LEU A C 1
ATOM 1551 O O . LEU A 1 184 ? -11.612 -0.369 1.173 1.00 90.06 184 LEU A O 1
ATOM 1555 N N . ASP A 1 185 ? -9.369 -0.399 1.414 1.00 87.06 185 ASP A N 1
ATOM 1556 C CA . ASP A 1 185 ? -9.273 0.765 2.304 1.00 87.06 185 ASP A CA 1
ATOM 1557 C C . ASP A 1 185 ? -9.988 2.003 1.739 1.00 87.06 185 ASP A C 1
ATOM 1559 O O . ASP A 1 185 ? -10.742 2.677 2.441 1.00 87.06 185 ASP A O 1
ATOM 1563 N N . ILE A 1 186 ? -9.844 2.260 0.436 1.00 87.56 186 ILE A N 1
ATOM 1564 C CA . ILE A 1 186 ? -10.518 3.383 -0.221 1.00 87.56 186 ILE A CA 1
ATOM 1565 C C . ILE A 1 186 ? -12.012 3.113 -0.384 1.00 87.56 186 ILE A C 1
ATOM 1567 O O . ILE A 1 186 ? -12.832 3.965 -0.027 1.00 87.56 186 ILE A O 1
ATOM 1571 N N . VAL A 1 187 ? -12.399 1.965 -0.949 1.00 88.94 187 VAL A N 1
ATOM 1572 C CA . VAL A 1 187 ? -13.808 1.722 -1.295 1.00 88.94 187 VAL A CA 1
ATOM 1573 C C . VAL A 1 187 ? -14.694 1.567 -0.067 1.00 88.94 187 VAL A C 1
ATOM 1575 O O . VAL A 1 187 ? -15.869 1.917 -0.152 1.00 88.94 187 VAL A O 1
ATOM 1578 N N . GLN A 1 188 ? -14.161 1.143 1.085 1.00 81.12 188 GLN A N 1
ATOM 1579 C CA . GLN A 1 188 ? -14.927 1.076 2.335 1.00 81.12 188 GLN A CA 1
ATOM 1580 C C . GLN A 1 188 ? -15.384 2.445 2.846 1.00 81.12 188 GLN A C 1
ATOM 1582 O O . GLN A 1 188 ? -16.385 2.536 3.554 1.00 81.12 188 GLN A O 1
ATOM 1587 N N . THR A 1 189 ? -14.714 3.527 2.444 1.00 76.94 189 THR A N 1
ATOM 1588 C CA . THR A 1 189 ? -15.166 4.894 2.751 1.00 76.94 189 THR A CA 1
ATOM 1589 C C . THR A 1 189 ? -16.281 5.384 1.817 1.00 76.94 189 THR A C 1
ATOM 1591 O O . THR A 1 189 ? -16.919 6.398 2.100 1.00 76.94 189 THR A O 1
ATOM 1594 N N . LYS A 1 190 ? -16.556 4.671 0.712 1.00 78.44 190 LYS A N 1
ATOM 1595 C CA . LYS A 1 190 ? -17.499 5.076 -0.342 1.00 78.44 190 LYS A CA 1
ATOM 1596 C C . LYS A 1 190 ? -18.786 4.246 -0.292 1.00 78.44 190 LYS A C 1
ATOM 1598 O O . LYS A 1 190 ? -18.802 3.071 -0.646 1.00 78.44 190 LYS A O 1
ATOM 1603 N N . ALA A 1 191 ? -19.902 4.877 0.079 1.00 70.06 191 ALA A N 1
ATOM 1604 C CA . ALA A 1 191 ? -21.198 4.202 0.231 1.00 70.06 191 ALA A CA 1
ATOM 1605 C C . ALA A 1 191 ? -21.748 3.559 -1.063 1.00 70.06 191 ALA A C 1
ATOM 1607 O O . ALA A 1 191 ? -22.541 2.621 -0.986 1.00 70.06 191 ALA A O 1
ATOM 1608 N N . ASN A 1 192 ? -21.334 4.045 -2.237 1.00 79.69 192 ASN A N 1
ATOM 1609 C CA . ASN A 1 192 ? -21.810 3.608 -3.553 1.00 79.69 192 ASN A CA 1
ATOM 1610 C C . ASN A 1 192 ? -20.965 2.495 -4.207 1.00 79.69 192 ASN A C 1
ATOM 1612 O O . ASN A 1 192 ? -21.200 2.174 -5.364 1.00 79.69 192 ASN A O 1
ATOM 1616 N N . GLN A 1 193 ? -19.989 1.914 -3.502 1.00 84.81 193 GLN A N 1
ATOM 1617 C CA . GLN A 1 193 ? -19.069 0.897 -4.042 1.00 84.81 193 GLN A CA 1
ATOM 1618 C C . GLN A 1 193 ? -19.269 -0.485 -3.391 1.00 84.81 193 GLN A C 1
ATOM 1620 O O . GLN A 1 193 ? -18.308 -1.219 -3.179 1.00 84.81 193 GLN A O 1
ATOM 1625 N N . ARG A 1 194 ? -20.510 -0.847 -3.032 1.00 85.06 194 ARG A N 1
ATOM 1626 C CA . ARG A 1 194 ? -20.804 -2.086 -2.281 1.00 85.06 194 ARG A CA 1
ATOM 1627 C C . ARG A 1 194 ? -20.383 -3.360 -3.018 1.00 85.06 194 ARG A C 1
ATOM 1629 O O . ARG A 1 194 ? -19.821 -4.250 -2.389 1.00 85.06 194 ARG A O 1
ATOM 1636 N N . ASP A 1 195 ? -20.597 -3.424 -4.329 1.00 91.38 195 ASP A N 1
ATOM 1637 C CA . ASP A 1 195 ? -20.243 -4.606 -5.124 1.00 91.38 195 ASP A CA 1
ATOM 1638 C C . ASP A 1 195 ? -18.724 -4.805 -5.183 1.00 91.38 195 ASP A C 1
ATOM 1640 O O . ASP A 1 195 ? -18.227 -5.916 -5.006 1.00 91.38 195 ASP A O 1
ATOM 1644 N N . GLU A 1 196 ? -17.970 -3.715 -5.343 1.00 92.75 196 GLU A N 1
ATOM 1645 C CA . GLU A 1 196 ? -16.508 -3.764 -5.329 1.00 92.75 196 GLU A CA 1
ATOM 1646 C C . GLU A 1 196 ? -15.968 -4.102 -3.934 1.00 92.75 196 GLU A C 1
ATOM 1648 O O . GLU A 1 196 ? -15.042 -4.903 -3.812 1.00 92.75 196 GLU A O 1
ATOM 1653 N N . GLN A 1 197 ? -16.574 -3.564 -2.867 1.00 90.88 197 GLN A N 1
ATOM 1654 C CA . GLN A 1 197 ? -16.247 -3.962 -1.492 1.00 90.88 197 GLN A CA 1
ATOM 1655 C C . GLN A 1 197 ? -16.434 -5.472 -1.302 1.00 90.88 197 GLN A C 1
ATOM 1657 O O . GLN A 1 197 ? -15.541 -6.129 -0.768 1.00 90.88 197 GLN A O 1
ATOM 1662 N N . GLN A 1 198 ? -17.560 -6.027 -1.761 1.00 91.62 198 GLN A N 1
ATOM 1663 C CA . GLN A 1 198 ? -17.848 -7.456 -1.651 1.00 91.62 198 GLN A CA 1
ATOM 1664 C C . GLN A 1 198 ? -16.835 -8.291 -2.445 1.00 91.62 198 GLN A C 1
ATOM 1666 O O . GLN A 1 198 ? -16.232 -9.201 -1.879 1.00 91.62 198 GLN A O 1
ATOM 1671 N N . ARG A 1 199 ? -16.557 -7.927 -3.706 1.00 95.19 199 ARG A N 1
ATOM 1672 C CA . ARG A 1 199 ? -15.553 -8.600 -4.550 1.00 95.19 199 ARG A CA 1
ATOM 1673 C C . ARG A 1 199 ? -14.182 -8.644 -3.876 1.00 95.19 199 ARG A C 1
ATOM 1675 O O . ARG A 1 199 ? -13.548 -9.698 -3.822 1.00 95.19 199 ARG A O 1
ATOM 1682 N N . LEU A 1 200 ? -13.716 -7.503 -3.370 1.00 95.31 200 LEU A N 1
ATOM 1683 C CA . LEU A 1 200 ? -12.415 -7.396 -2.711 1.00 95.31 200 LEU A CA 1
ATOM 1684 C C . LEU A 1 200 ? -12.370 -8.231 -1.426 1.00 95.31 200 LEU A C 1
ATOM 1686 O O . LEU A 1 200 ? -11.389 -8.939 -1.199 1.00 95.31 200 LEU A O 1
ATOM 1690 N N . ILE A 1 201 ? -13.432 -8.206 -0.614 1.00 94.25 201 ILE A N 1
ATOM 1691 C CA . ILE A 1 201 ? -13.539 -9.036 0.593 1.00 94.25 201 ILE A CA 1
ATOM 1692 C C . ILE A 1 201 ? -13.501 -10.525 0.246 1.00 94.25 201 ILE A C 1
ATOM 1694 O O . ILE A 1 201 ? -12.751 -11.267 0.880 1.00 94.25 201 ILE A O 1
ATOM 1698 N N . ASP A 1 202 ? -14.241 -10.967 -0.769 1.00 94.62 202 ASP A N 1
ATOM 1699 C CA . ASP A 1 202 ? -14.292 -12.378 -1.163 1.00 94.62 202 ASP A CA 1
ATOM 1700 C C . ASP A 1 202 ? -12.920 -12.902 -1.606 1.00 94.62 202 ASP A C 1
ATOM 1702 O O . ASP A 1 202 ? -12.534 -14.022 -1.256 1.00 94.62 202 ASP A O 1
ATOM 1706 N N . ILE A 1 203 ? -12.134 -12.069 -2.295 1.00 94.88 203 ILE A N 1
ATOM 1707 C CA . ILE A 1 203 ? -10.760 -12.407 -2.685 1.00 94.88 203 ILE A CA 1
ATOM 1708 C C . ILE A 1 203 ? -9.826 -12.409 -1.466 1.00 94.88 203 ILE A C 1
ATOM 1710 O O . ILE A 1 203 ? -9.051 -13.350 -1.277 1.00 94.88 203 ILE A O 1
ATOM 1714 N N . LEU A 1 204 ? -9.882 -11.366 -0.632 1.00 94.25 204 LEU A N 1
ATOM 1715 C CA . LEU A 1 204 ? -8.902 -11.114 0.431 1.00 94.25 204 LEU A CA 1
ATOM 1716 C C . LEU A 1 204 ? -9.162 -11.891 1.730 1.00 94.25 204 LEU A C 1
ATOM 1718 O O . LEU A 1 204 ? -8.258 -12.049 2.556 1.00 94.25 204 LEU A O 1
ATOM 1722 N N . LYS A 1 205 ? -10.364 -12.444 1.909 1.00 94.06 205 LYS A N 1
ATOM 1723 C CA . LYS A 1 205 ? -10.713 -13.265 3.073 1.00 94.06 205 LYS A CA 1
ATOM 1724 C C . LYS A 1 205 ? -9.826 -14.506 3.183 1.00 94.06 205 LYS A C 1
ATOM 1726 O O . LYS A 1 205 ? -9.285 -14.791 4.251 1.00 94.06 205 LYS A O 1
ATOM 1731 N N . THR A 1 206 ? -9.643 -15.238 2.088 1.00 91.88 206 THR A N 1
ATOM 1732 C CA . THR A 1 206 ? -8.812 -16.453 2.072 1.00 91.88 206 THR A CA 1
ATOM 1733 C C . THR A 1 206 ? -7.370 -16.203 2.532 1.00 91.88 206 THR A C 1
ATOM 1735 O O . THR A 1 206 ? -6.923 -16.894 3.455 1.00 91.88 206 THR A O 1
ATOM 1738 N N . PRO A 1 207 ? -6.617 -15.244 1.953 1.00 90.69 207 PRO A N 1
ATOM 1739 C CA . PRO A 1 207 ? -5.261 -14.966 2.412 1.00 90.69 207 PRO A CA 1
ATOM 1740 C C . PRO A 1 207 ? -5.208 -14.464 3.859 1.00 90.69 207 PRO A C 1
ATOM 1742 O O . PRO A 1 207 ? -4.323 -14.905 4.589 1.00 90.69 207 PRO A O 1
ATOM 1745 N N . LEU A 1 208 ? -6.172 -13.656 4.322 1.00 93.88 208 LEU A N 1
ATOM 1746 C CA . LEU A 1 208 ? -6.244 -13.236 5.728 1.00 93.88 208 LEU A CA 1
ATOM 1747 C C . LEU A 1 208 ? -6.286 -14.443 6.683 1.00 93.88 208 LEU A C 1
ATOM 1749 O O . LEU A 1 208 ? -5.463 -14.548 7.593 1.00 93.88 208 LEU A O 1
ATOM 1753 N N . PHE A 1 209 ? -7.203 -15.390 6.463 1.00 93.56 209 PHE A N 1
ATOM 1754 C CA . PHE A 1 209 ? -7.311 -16.572 7.327 1.00 93.56 209 PHE A CA 1
ATOM 1755 C C . PHE A 1 209 ? -6.111 -17.517 7.201 1.00 93.56 209 PHE A C 1
ATOM 1757 O O . PHE A 1 209 ? -5.742 -18.169 8.180 1.00 93.56 209 PHE A O 1
ATOM 1764 N N . LYS A 1 210 ? -5.463 -17.569 6.031 1.00 91.00 210 LYS A N 1
ATOM 1765 C CA . LYS A 1 210 ? -4.215 -18.321 5.854 1.00 91.00 210 LYS A CA 1
ATOM 1766 C C . LYS A 1 210 ? -3.094 -17.754 6.730 1.00 91.00 210 LYS A C 1
ATOM 1768 O O . LYS A 1 210 ? -2.446 -18.528 7.432 1.00 91.00 210 LYS A O 1
ATOM 1773 N N . ILE A 1 211 ? -2.928 -16.430 6.743 1.00 89.75 211 ILE A N 1
ATOM 1774 C CA . ILE A 1 211 ? -1.918 -15.741 7.559 1.00 89.75 211 ILE A CA 1
ATOM 1775 C C . ILE A 1 211 ? -2.227 -15.912 9.052 1.00 89.75 211 ILE A C 1
ATOM 1777 O O . ILE A 1 211 ? -1.351 -16.301 9.822 1.00 89.75 211 ILE A O 1
ATOM 1781 N N . LEU A 1 212 ? -3.488 -15.729 9.463 1.00 90.81 212 LEU A N 1
ATOM 1782 C CA . LEU A 1 212 ? -3.909 -15.911 10.860 1.00 90.81 212 LEU A CA 1
ATOM 1783 C C . LEU A 1 212 ? -3.628 -17.326 11.391 1.00 90.81 212 LEU A C 1
ATOM 1785 O O . LEU A 1 212 ? -3.345 -17.500 12.576 1.00 90.81 212 LEU A O 1
ATOM 1789 N N . ASN A 1 213 ? -3.711 -18.345 10.535 1.00 89.38 213 ASN A N 1
ATOM 1790 C CA . ASN A 1 213 ? -3.438 -19.733 10.909 1.00 89.38 213 ASN A CA 1
ATOM 1791 C C . ASN A 1 213 ? -1.961 -20.134 10.752 1.00 89.38 213 ASN A C 1
ATOM 1793 O O . ASN A 1 213 ? -1.573 -21.190 11.247 1.00 89.38 213 ASN A O 1
ATOM 1797 N N . ASN A 1 214 ? -1.135 -19.310 10.104 1.00 85.00 214 ASN A N 1
ATOM 1798 C CA . ASN A 1 214 ? 0.297 -19.541 9.952 1.00 85.00 214 ASN A CA 1
ATOM 1799 C C . ASN A 1 214 ? 1.087 -18.219 10.055 1.00 85.00 214 ASN A C 1
ATOM 1801 O O . ASN A 1 214 ? 1.501 -17.659 9.037 1.00 85.00 214 ASN A O 1
ATOM 1805 N N . PRO A 1 215 ? 1.358 -17.734 11.280 1.00 69.88 215 PRO A N 1
ATOM 1806 C CA . PRO A 1 215 ? 1.986 -16.431 11.489 1.00 69.88 215 PRO A CA 1
ATOM 1807 C C . PRO A 1 215 ? 3.464 -16.374 11.070 1.00 69.88 215 PRO A C 1
ATOM 1809 O O . PRO A 1 215 ? 4.058 -15.305 11.094 1.00 69.88 215 PRO A O 1
ATOM 1812 N N . LYS A 1 216 ? 4.067 -17.503 10.666 1.00 72.38 216 LYS A N 1
ATOM 1813 C CA . LYS A 1 216 ? 5.428 -17.553 10.107 1.00 72.38 216 LYS A CA 1
ATOM 1814 C C . LYS A 1 216 ? 5.471 -17.236 8.607 1.00 72.38 216 LYS A C 1
ATOM 1816 O O . LYS A 1 216 ? 6.546 -17.280 8.014 1.00 72.38 216 LYS A O 1
ATOM 1821 N N . GLN A 1 217 ? 4.327 -16.978 7.966 1.00 73.69 217 GLN A N 1
ATOM 1822 C CA . GLN A 1 217 ? 4.306 -16.594 6.558 1.00 73.69 217 GLN A CA 1
ATOM 1823 C C . GLN A 1 217 ? 4.996 -15.246 6.338 1.00 73.69 217 GLN A C 1
ATOM 1825 O O . GLN A 1 217 ? 4.699 -14.266 7.018 1.00 73.69 217 GLN A O 1
ATOM 1830 N N . ASN A 1 218 ? 5.861 -15.205 5.323 1.00 72.81 218 ASN A N 1
ATOM 1831 C CA . ASN A 1 218 ? 6.485 -13.982 4.841 1.00 72.81 218 ASN A CA 1
ATOM 1832 C C . ASN A 1 218 ? 5.451 -13.142 4.071 1.00 72.81 218 ASN A C 1
ATOM 1834 O O . ASN A 1 218 ? 5.277 -13.286 2.859 1.00 72.81 218 ASN A O 1
ATOM 1838 N N . TYR A 1 219 ? 4.706 -12.326 4.807 1.00 79.06 219 TYR A N 1
ATOM 1839 C CA . TYR A 1 219 ? 3.784 -11.323 4.293 1.00 79.06 219 TYR A CA 1
ATOM 1840 C C . TYR A 1 219 ? 4.037 -10.023 5.062 1.00 79.06 219 TYR A C 1
ATOM 1842 O O . TYR A 1 219 ? 4.591 -10.035 6.162 1.00 79.06 219 TYR A O 1
ATOM 1850 N N . ASP A 1 220 ? 3.729 -8.891 4.447 1.00 80.38 220 ASP A N 1
ATOM 1851 C CA . ASP A 1 220 ? 4.026 -7.603 5.057 1.00 80.38 220 ASP A CA 1
ATOM 1852 C C . ASP A 1 220 ? 3.051 -7.279 6.200 1.00 80.38 220 ASP A C 1
ATOM 1854 O O . ASP A 1 220 ? 1.836 -7.456 6.060 1.00 80.38 220 ASP A O 1
ATOM 1858 N N . SER A 1 221 ? 3.573 -6.765 7.317 1.00 80.38 221 SER A N 1
ATOM 1859 C CA . SER A 1 221 ? 2.763 -6.376 8.476 1.00 80.38 221 SER A CA 1
ATOM 1860 C C . SER A 1 221 ? 1.812 -5.229 8.152 1.00 80.38 221 SER A C 1
ATOM 1862 O O . SER A 1 221 ? 0.649 -5.292 8.547 1.00 80.38 221 SER A O 1
ATOM 1864 N N . GLY A 1 222 ? 2.257 -4.240 7.377 1.00 79.12 222 GLY A N 1
ATOM 1865 C CA . GLY A 1 222 ? 1.460 -3.088 6.965 1.00 79.12 222 GLY A CA 1
ATOM 1866 C C . GLY A 1 222 ? 0.256 -3.491 6.111 1.00 79.12 222 GLY A C 1
ATOM 1867 O O . GLY A 1 222 ? -0.859 -3.018 6.331 1.00 79.12 222 GLY A O 1
ATOM 1868 N N . ASN A 1 223 ? 0.452 -4.415 5.173 1.00 80.88 223 ASN A N 1
ATOM 1869 C CA . ASN A 1 223 ? -0.634 -4.971 4.366 1.00 80.88 223 ASN A CA 1
ATOM 1870 C C . ASN A 1 223 ? -1.544 -5.893 5.193 1.00 80.88 223 ASN A C 1
ATOM 1872 O O . ASN A 1 223 ? -2.758 -5.925 4.985 1.00 80.88 223 ASN A O 1
ATOM 1876 N N . PHE A 1 224 ? -0.989 -6.647 6.146 1.00 88.44 224 PHE A N 1
ATOM 1877 C CA . PHE A 1 224 ? -1.780 -7.512 7.022 1.00 88.44 224 PHE A CA 1
ATOM 1878 C C . PHE A 1 224 ? -2.723 -6.711 7.921 1.00 88.44 224 PHE A C 1
ATOM 1880 O O . PHE A 1 224 ? -3.894 -7.074 8.047 1.00 88.44 224 PHE A O 1
ATOM 1887 N N . VAL A 1 225 ? -2.251 -5.612 8.519 1.00 88.88 225 VAL A N 1
ATOM 1888 C CA . VAL A 1 225 ? -3.098 -4.792 9.395 1.00 88.88 225 VAL A CA 1
ATOM 1889 C C . VAL A 1 225 ? -4.267 -4.165 8.638 1.00 88.88 225 VAL A C 1
ATOM 1891 O O . VAL A 1 225 ? -5.378 -4.152 9.167 1.00 88.88 225 VAL A O 1
ATOM 1894 N N . ILE A 1 226 ? -4.070 -3.774 7.371 1.00 85.44 226 ILE A N 1
ATOM 1895 C CA . ILE A 1 226 ? -5.169 -3.329 6.501 1.00 85.44 226 ILE A CA 1
ATOM 1896 C C . ILE A 1 226 ? -6.192 -4.452 6.341 1.00 85.44 226 ILE A C 1
ATOM 1898 O O . ILE A 1 226 ? -7.375 -4.232 6.582 1.00 85.44 226 ILE A O 1
ATOM 1902 N N . LEU A 1 227 ? -5.765 -5.670 5.992 1.00 89.88 227 LEU A N 1
ATOM 1903 C CA . LEU A 1 227 ? -6.692 -6.797 5.837 1.00 89.88 227 LEU A CA 1
ATOM 1904 C C . LEU A 1 227 ? -7.541 -7.026 7.091 1.00 89.88 227 LEU A C 1
ATOM 1906 O O . LEU A 1 227 ? -8.754 -7.208 6.985 1.00 89.88 227 LEU A O 1
ATOM 1910 N N . VAL A 1 228 ? -6.923 -6.978 8.273 1.00 93.62 228 VAL A N 1
ATOM 1911 C CA . VAL A 1 228 ? -7.628 -7.122 9.553 1.00 93.62 228 VAL A CA 1
ATOM 1912 C C . VAL A 1 228 ? -8.628 -5.982 9.767 1.00 93.62 228 VAL A C 1
ATOM 1914 O O . VAL A 1 228 ? -9.794 -6.254 10.056 1.00 93.62 228 VAL A O 1
ATOM 1917 N N . GLN A 1 229 ? -8.206 -4.723 9.601 1.00 89.88 229 GLN A N 1
ATOM 1918 C CA . GLN A 1 229 ? -9.069 -3.549 9.793 1.00 89.88 229 GLN A CA 1
ATOM 1919 C C . GLN A 1 229 ? -10.268 -3.569 8.856 1.00 89.88 229 GLN A C 1
ATOM 1921 O O . GLN A 1 229 ? -11.406 -3.404 9.297 1.00 89.88 229 GLN A O 1
ATOM 1926 N N . GLN A 1 230 ? -10.023 -3.778 7.565 1.00 88.31 230 GLN A N 1
ATOM 1927 C CA . GLN A 1 230 ? -11.074 -3.721 6.561 1.00 88.31 230 GLN A CA 1
ATOM 1928 C C . GLN A 1 230 ? -12.024 -4.922 6.692 1.00 88.31 230 GLN A C 1
ATOM 1930 O O . GLN A 1 230 ? -13.238 -4.764 6.564 1.00 88.31 230 GLN A O 1
ATOM 1935 N N . TYR A 1 231 ? -11.525 -6.118 7.026 1.00 92.69 231 TYR A N 1
ATOM 1936 C CA . TYR A 1 231 ? -12.401 -7.263 7.288 1.00 92.69 231 TYR A CA 1
ATOM 1937 C C . TYR A 1 231 ? -13.267 -7.055 8.541 1.00 92.69 231 TYR A C 1
ATOM 1939 O O . TYR A 1 231 ? -14.462 -7.348 8.507 1.00 92.69 231 TYR A O 1
ATOM 1947 N N . TYR A 1 232 ? -12.713 -6.479 9.617 1.00 92.69 232 TYR A N 1
ATOM 1948 C CA . TYR A 1 232 ? -13.499 -6.104 10.798 1.00 92.69 232 TYR A CA 1
ATOM 1949 C C . TYR A 1 232 ? -14.587 -5.079 10.453 1.00 92.69 232 TYR A C 1
ATOM 1951 O O . TYR A 1 232 ? -15.749 -5.299 10.783 1.00 92.69 232 TYR A O 1
ATOM 1959 N N . LYS A 1 233 ? -14.245 -3.996 9.739 1.00 88.19 233 LYS A N 1
ATOM 1960 C CA . LYS A 1 233 ? -15.203 -2.967 9.293 1.00 88.19 233 LYS A CA 1
ATOM 1961 C C . LYS A 1 233 ? -16.328 -3.562 8.438 1.00 88.19 233 LYS A C 1
ATOM 1963 O O . LYS A 1 233 ? -17.496 -3.230 8.646 1.00 88.19 233 LYS A O 1
ATOM 1968 N N . TYR A 1 234 ? -15.992 -4.485 7.534 1.00 89.69 234 TYR A N 1
ATOM 1969 C CA . TYR A 1 234 ? -16.975 -5.232 6.750 1.00 89.69 234 TYR A CA 1
ATOM 1970 C C . TYR A 1 234 ? -17.913 -6.041 7.653 1.00 89.69 234 TYR A C 1
ATOM 1972 O O . TYR A 1 234 ? -19.126 -5.845 7.583 1.00 89.69 234 TYR A O 1
ATOM 1980 N N . LEU A 1 235 ? -17.381 -6.876 8.555 1.00 92.25 235 LEU A N 1
ATOM 1981 C CA . LEU A 1 235 ? -18.202 -7.642 9.499 1.00 92.25 235 LEU A CA 1
ATOM 1982 C C . LEU A 1 235 ? -19.083 -6.730 10.355 1.00 92.25 235 LEU A C 1
ATOM 1984 O O . LEU A 1 235 ? -20.259 -7.023 10.537 1.00 92.25 235 LEU A O 1
ATOM 1988 N N . TYR A 1 236 ? -18.540 -5.614 10.841 1.00 90.75 236 TYR A N 1
ATOM 1989 C CA . TYR A 1 236 ? -19.257 -4.680 11.703 1.00 90.75 236 TYR A CA 1
ATOM 1990 C C . TYR A 1 236 ? -20.443 -4.038 10.980 1.00 90.75 236 TYR A C 1
ATOM 1992 O O . TYR A 1 236 ? -21.509 -3.876 11.568 1.00 90.75 236 TYR A O 1
ATOM 2000 N N . SER A 1 237 ? -20.286 -3.725 9.689 1.00 86.94 237 SER A N 1
ATOM 2001 C CA . SER A 1 237 ? -21.373 -3.187 8.863 1.00 86.94 237 SER A CA 1
ATOM 2002 C C . SER A 1 237 ? -22.540 -4.165 8.676 1.00 86.94 237 SER A C 1
ATOM 2004 O O . SER A 1 237 ? -23.672 -3.726 8.491 1.00 86.94 237 SER A O 1
ATOM 2006 N N . GLN A 1 238 ? -22.269 -5.472 8.741 1.00 88.12 238 GLN A N 1
ATOM 2007 C CA . GLN A 1 238 ? -23.271 -6.531 8.595 1.00 88.12 238 GLN A CA 1
ATOM 2008 C C . GLN A 1 238 ? -23.875 -6.919 9.950 1.00 88.12 238 GLN A C 1
ATOM 2010 O O . GLN A 1 238 ? -25.091 -7.015 10.101 1.00 88.12 238 GLN A O 1
ATOM 2015 N N . ASN A 1 239 ? -23.019 -7.157 10.944 1.00 93.69 239 ASN A N 1
ATOM 2016 C CA . ASN A 1 239 ? -23.388 -7.582 12.286 1.00 93.69 239 ASN A CA 1
ATOM 2017 C C . ASN A 1 239 ? -22.280 -7.208 13.298 1.00 93.69 239 ASN A C 1
ATOM 2019 O O . ASN A 1 239 ? -21.293 -7.942 13.432 1.00 93.69 239 ASN A O 1
ATOM 2023 N N . PRO A 1 240 ? -22.458 -6.123 14.078 1.00 93.44 240 PRO A N 1
ATOM 2024 C CA . PRO A 1 240 ? -21.484 -5.682 15.079 1.00 93.44 240 PRO A CA 1
ATOM 2025 C C . PRO A 1 240 ? -21.080 -6.768 16.084 1.00 93.44 240 PRO A C 1
ATOM 2027 O O . PRO A 1 240 ? -19.899 -6.947 16.363 1.00 93.44 240 PRO A O 1
ATOM 2030 N N . LYS A 1 241 ? -22.041 -7.570 16.568 1.00 94.31 241 LYS A N 1
ATOM 2031 C CA . LYS A 1 241 ? -21.759 -8.638 17.543 1.00 94.31 241 LYS A CA 1
ATOM 2032 C C . LYS A 1 241 ? -20.846 -9.713 16.957 1.00 94.31 241 LYS A C 1
ATOM 2034 O O . LYS A 1 241 ? -19.970 -10.220 17.650 1.00 94.31 241 LYS A O 1
ATOM 2039 N N . GLN A 1 242 ? -21.046 -10.057 15.685 1.00 95.12 242 GLN A N 1
ATOM 2040 C CA . GLN A 1 242 ? -20.197 -11.021 14.987 1.00 95.12 242 GLN A CA 1
ATOM 2041 C C . GLN A 1 242 ? -18.783 -10.470 14.771 1.00 95.12 242 GLN A C 1
ATOM 2043 O O . GLN A 1 242 ? -17.814 -11.214 14.914 1.00 95.12 242 GLN A O 1
ATOM 2048 N N . ALA A 1 243 ? -18.656 -9.182 14.443 1.00 95.06 243 ALA A N 1
ATOM 2049 C CA . ALA A 1 243 ? -17.361 -8.525 14.288 1.00 95.06 243 ALA A CA 1
ATOM 2050 C C . ALA A 1 243 ? -16.559 -8.551 15.595 1.00 95.06 243 ALA A C 1
ATOM 2052 O O . ALA A 1 243 ? -15.388 -8.933 15.592 1.00 95.06 243 ALA A O 1
ATOM 2053 N N . ASP A 1 244 ? -17.208 -8.232 16.715 1.00 94.31 244 ASP A N 1
ATOM 2054 C CA . ASP A 1 244 ? -16.578 -8.238 18.036 1.00 94.31 244 ASP A CA 1
ATOM 2055 C C . ASP A 1 244 ? -16.171 -9.654 18.461 1.00 94.31 244 ASP A C 1
ATOM 2057 O O . ASP A 1 244 ? -15.043 -9.873 18.907 1.00 94.31 244 ASP A O 1
ATOM 2061 N N . GLN A 1 245 ? -17.043 -10.646 18.250 1.00 96.19 245 GLN A N 1
ATOM 2062 C CA . GLN A 1 245 ? -16.712 -12.055 18.487 1.00 96.19 245 GLN A CA 1
ATOM 2063 C C . GLN A 1 245 ? -15.512 -12.506 17.651 1.00 96.19 245 GLN A C 1
ATOM 2065 O O . GLN A 1 245 ? -14.608 -13.158 18.177 1.00 96.19 245 GLN A O 1
ATOM 2070 N N . TRP A 1 246 ? -15.477 -12.136 16.367 1.00 96.62 246 TRP A N 1
ATOM 2071 C CA . TRP A 1 246 ? -14.362 -12.455 15.480 1.00 96.62 246 TRP A CA 1
ATOM 2072 C C . TRP A 1 246 ? -13.058 -11.808 15.956 1.00 96.62 246 TRP A C 1
ATOM 2074 O O . TRP A 1 246 ? -12.025 -12.481 15.991 1.00 96.62 246 TRP A O 1
ATOM 2084 N N . LEU A 1 247 ? -13.097 -10.533 16.350 1.00 96.12 247 LEU A N 1
ATOM 2085 C CA . LEU A 1 247 ? -11.924 -9.816 16.840 1.00 96.12 247 LEU A CA 1
ATOM 2086 C C . LEU A 1 247 ? -11.368 -10.478 18.108 1.00 96.12 247 LEU A C 1
ATOM 2088 O O . LEU A 1 247 ? -10.171 -10.753 18.188 1.00 96.12 247 LEU A O 1
ATOM 2092 N N . ILE A 1 248 ? -12.242 -10.809 19.065 1.00 95.69 248 ILE A N 1
ATOM 2093 C CA . ILE A 1 248 ? -11.871 -11.487 20.314 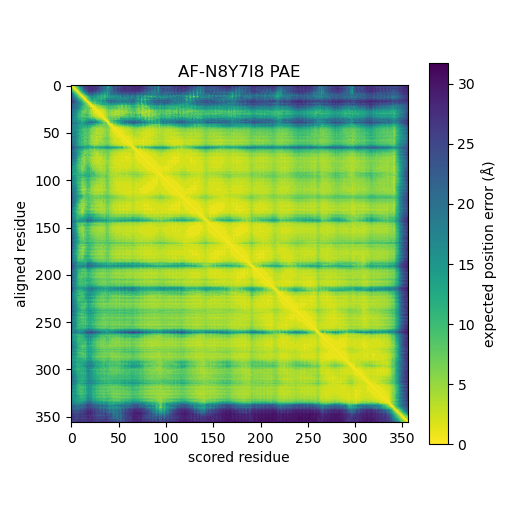1.00 95.69 248 ILE A CA 1
ATOM 2094 C C . ILE A 1 248 ? -11.264 -12.865 20.027 1.00 95.69 248 ILE A C 1
ATOM 2096 O O . ILE A 1 248 ? -10.201 -13.187 20.560 1.00 95.69 248 ILE A O 1
ATOM 2100 N N . SER A 1 249 ? -11.882 -13.669 19.153 1.00 95.50 249 SER A N 1
ATOM 2101 C CA . SER A 1 249 ? -11.398 -15.023 18.857 1.00 95.50 249 SER A CA 1
ATOM 2102 C C . SER A 1 249 ? -10.063 -15.043 18.102 1.00 95.50 249 SER A C 1
ATOM 2104 O O . SER A 1 249 ? -9.350 -16.046 18.142 1.00 95.50 249 SER A O 1
ATOM 2106 N N . HIS A 1 250 ? -9.713 -13.958 17.401 1.00 95.38 250 HIS A N 1
ATOM 2107 C CA . HIS A 1 250 ? -8.475 -13.849 16.620 1.00 95.38 250 HIS A CA 1
ATOM 2108 C C . HIS A 1 250 ? -7.412 -12.951 17.260 1.00 95.38 250 HIS A C 1
ATOM 2110 O O . HIS A 1 250 ? -6.301 -12.883 16.731 1.00 95.38 250 HIS A O 1
ATOM 2116 N N . LYS A 1 251 ? -7.700 -12.330 18.412 1.00 94.56 251 LYS A N 1
ATOM 2117 C CA . LYS A 1 251 ? -6.818 -11.378 19.100 1.00 94.56 251 LYS A CA 1
ATOM 2118 C C . LYS A 1 251 ? -5.365 -11.852 19.173 1.00 94.56 251 LYS A C 1
ATOM 2120 O O . LYS A 1 251 ? -4.483 -11.194 18.636 1.00 94.56 251 LYS A O 1
ATOM 2125 N N . ASN A 1 252 ? -5.124 -13.015 19.781 1.00 92.06 252 ASN A N 1
ATOM 2126 C CA . ASN A 1 252 ? -3.762 -13.509 20.009 1.00 92.06 252 ASN A CA 1
ATOM 2127 C C . ASN A 1 252 ? -3.019 -13.785 18.690 1.00 92.06 252 ASN A C 1
ATOM 2129 O O . ASN A 1 252 ? -1.811 -13.603 18.612 1.00 92.06 252 ASN A O 1
ATOM 2133 N N . LYS A 1 253 ? -3.730 -14.210 17.635 1.00 92.81 253 LYS A N 1
ATOM 2134 C CA . LYS A 1 253 ? -3.136 -14.456 16.310 1.00 92.81 253 LYS A CA 1
ATOM 2135 C C . LYS A 1 253 ? -2.700 -13.146 15.653 1.00 92.81 253 LYS A C 1
ATOM 2137 O O . LYS A 1 253 ? -1.596 -13.074 15.123 1.00 92.81 253 LYS A O 1
ATOM 2142 N N . ILE A 1 254 ? -3.551 -12.122 15.731 1.00 93.31 254 ILE A N 1
ATOM 2143 C CA . ILE A 1 254 ? -3.278 -10.774 15.221 1.00 93.31 254 ILE A CA 1
ATOM 2144 C C . ILE A 1 254 ? -2.096 -10.152 15.976 1.00 93.31 254 ILE A C 1
ATOM 2146 O O . ILE A 1 254 ? -1.134 -9.721 15.347 1.00 93.31 254 ILE A O 1
ATOM 2150 N N . GLU A 1 255 ? -2.136 -10.160 17.314 1.00 89.31 255 GLU A N 1
ATOM 2151 C CA . GLU A 1 255 ? -1.067 -9.615 18.164 1.00 89.31 255 GLU A CA 1
ATOM 2152 C C . GLU A 1 255 ? 0.272 -10.302 17.884 1.00 89.31 255 GLU A C 1
ATOM 2154 O O . GLU A 1 255 ? 1.277 -9.626 17.677 1.00 89.31 255 GLU A O 1
ATOM 2159 N N . ASN A 1 256 ? 0.287 -11.637 17.827 1.00 87.62 256 ASN A N 1
ATOM 2160 C CA . ASN A 1 256 ? 1.505 -12.390 17.544 1.00 87.62 256 ASN A CA 1
ATOM 2161 C C . ASN A 1 256 ? 2.086 -12.028 16.180 1.00 87.62 256 ASN A C 1
ATOM 2163 O O . ASN A 1 256 ? 3.296 -11.866 16.076 1.00 87.62 256 ASN A O 1
ATOM 2167 N N . TYR A 1 257 ? 1.246 -11.881 15.152 1.00 88.62 257 TYR A N 1
ATOM 2168 C CA . TYR A 1 257 ? 1.721 -11.541 13.817 1.00 88.62 257 TYR A CA 1
ATOM 2169 C C . TYR A 1 257 ? 2.371 -10.156 13.779 1.00 88.62 257 TYR A C 1
ATOM 2171 O O . TYR A 1 257 ? 3.521 -10.028 13.365 1.00 88.62 257 TYR A O 1
ATOM 2179 N N . VAL A 1 258 ? 1.673 -9.129 14.273 1.00 86.75 258 VAL A N 1
ATOM 2180 C CA . VAL A 1 258 ? 2.181 -7.748 14.249 1.00 86.75 258 VAL A CA 1
ATOM 2181 C C . VAL A 1 258 ? 3.448 -7.609 15.100 1.00 86.75 258 VAL A C 1
ATOM 2183 O O . VAL A 1 258 ? 4.401 -6.959 14.683 1.00 86.75 258 VAL A O 1
ATOM 2186 N N . ASN A 1 259 ? 3.516 -8.294 16.246 1.00 79.81 259 ASN A N 1
ATOM 2187 C CA . ASN A 1 259 ? 4.669 -8.229 17.148 1.00 79.81 259 ASN A CA 1
ATOM 2188 C C . ASN A 1 259 ? 5.870 -9.091 16.712 1.00 79.81 259 ASN A C 1
ATOM 2190 O O . ASN A 1 259 ? 6.908 -9.041 17.369 1.00 79.81 259 ASN A O 1
ATOM 2194 N N . THR A 1 260 ? 5.772 -9.882 15.634 1.00 76.00 260 THR A N 1
ATOM 2195 C CA . THR A 1 260 ? 6.946 -10.602 15.095 1.00 76.00 260 THR A CA 1
ATOM 2196 C C . THR A 1 260 ? 7.983 -9.669 14.459 1.00 76.00 260 THR A C 1
ATOM 2198 O O . THR A 1 260 ? 9.127 -10.074 14.251 1.00 76.00 260 THR A O 1
ATOM 2201 N N . GLN A 1 261 ? 7.614 -8.417 14.174 1.00 66.50 261 GLN A N 1
ATOM 2202 C CA . GLN A 1 261 ? 8.493 -7.419 13.573 1.00 66.50 261 GLN A CA 1
ATOM 2203 C C . GLN A 1 261 ? 9.325 -6.684 14.636 1.00 66.50 261 GLN A C 1
ATOM 2205 O O . GLN A 1 261 ? 8.825 -6.321 15.698 1.00 66.50 261 GLN A O 1
ATOM 2210 N N . GLN A 1 262 ? 10.605 -6.415 14.345 1.00 63.97 262 GLN A N 1
ATOM 2211 C CA . GLN A 1 262 ? 11.514 -5.738 15.289 1.00 63.97 262 GLN A CA 1
ATOM 2212 C C . GLN A 1 262 ? 11.100 -4.289 15.604 1.00 63.97 262 GLN A C 1
ATOM 2214 O O . GLN A 1 262 ? 11.426 -3.787 16.679 1.00 63.97 262 GLN A O 1
ATOM 2219 N N . GLN A 1 263 ? 10.435 -3.598 14.670 1.00 77.81 263 GLN A N 1
ATOM 2220 C CA . GLN A 1 263 ? 9.963 -2.219 14.829 1.00 77.81 263 GLN A CA 1
ATOM 2221 C C . GLN A 1 263 ? 8.671 -2.004 14.034 1.00 77.81 263 GLN A C 1
ATOM 2223 O O . GLN A 1 263 ? 8.617 -2.326 12.850 1.00 77.81 263 GLN A O 1
ATOM 2228 N N . ASN A 1 264 ? 7.664 -1.417 14.681 1.00 83.06 264 ASN A N 1
ATOM 2229 C CA . ASN A 1 264 ? 6.401 -1.020 14.054 1.00 83.06 264 ASN A CA 1
ATOM 2230 C C . ASN A 1 264 ? 6.564 0.298 13.278 1.00 83.06 264 ASN A C 1
ATOM 2232 O O . ASN A 1 264 ? 7.283 1.196 13.731 1.00 83.06 264 ASN A O 1
ATOM 2236 N N . THR A 1 265 ? 5.872 0.439 12.143 1.00 83.25 265 THR A N 1
ATOM 2237 C CA . THR A 1 265 ? 5.743 1.723 11.434 1.00 83.25 265 THR A CA 1
ATOM 2238 C C . THR A 1 265 ? 4.585 2.546 12.013 1.00 83.25 265 THR A C 1
ATOM 2240 O O . THR A 1 265 ? 3.853 2.085 12.891 1.00 83.25 265 THR A O 1
ATOM 2243 N N . GLN A 1 266 ? 4.395 3.778 11.520 1.00 84.25 266 GLN A N 1
ATOM 2244 C CA . GLN A 1 266 ? 3.241 4.613 11.892 1.00 84.25 266 GLN A CA 1
ATOM 2245 C C . GLN A 1 266 ? 1.910 3.891 11.657 1.00 84.25 266 GLN A C 1
ATOM 2247 O O . GLN A 1 266 ? 1.010 3.970 12.490 1.00 84.25 266 GLN A O 1
ATOM 2252 N N . ARG A 1 267 ? 1.808 3.127 10.564 1.00 83.25 267 ARG A N 1
ATOM 2253 C CA . ARG A 1 267 ? 0.603 2.369 10.224 1.00 83.25 267 ARG A CA 1
ATOM 2254 C C . ARG A 1 267 ? 0.316 1.268 11.243 1.00 83.25 267 ARG A C 1
ATOM 2256 O O . ARG A 1 267 ? -0.825 1.145 11.678 1.00 83.25 267 ARG A O 1
ATOM 2263 N N . GLU A 1 268 ? 1.314 0.484 11.657 1.00 87.75 268 GLU A N 1
ATOM 2264 C CA . GLU A 1 268 ? 1.102 -0.532 12.695 1.00 87.75 268 GLU A CA 1
ATOM 2265 C C . GLU A 1 268 ? 0.814 0.099 14.058 1.00 87.75 268 GLU A C 1
ATOM 2267 O O . GLU A 1 268 ? -0.015 -0.429 14.793 1.00 87.75 268 GLU A O 1
ATOM 2272 N N . TYR A 1 269 ? 1.430 1.236 14.402 1.00 90.44 269 TYR A N 1
ATOM 2273 C CA . TYR A 1 269 ? 1.060 1.957 15.624 1.00 90.44 269 TYR A CA 1
ATOM 2274 C C . TYR A 1 269 ? -0.397 2.413 15.596 1.00 90.44 269 TYR A C 1
ATOM 2276 O O . TYR A 1 269 ? -1.101 2.238 16.592 1.00 90.44 269 TYR A O 1
ATOM 2284 N N . GLN A 1 270 ? -0.866 2.921 14.456 1.00 89.44 270 GLN A N 1
ATOM 2285 C CA . GLN A 1 270 ? -2.264 3.289 14.290 1.00 89.44 270 GLN A CA 1
ATOM 2286 C C . GLN A 1 270 ? -3.200 2.101 14.415 1.00 89.44 270 GLN A C 1
ATOM 2288 O O . GLN A 1 270 ? -4.157 2.135 15.192 1.00 89.44 270 GLN A O 1
ATOM 2293 N N . PHE A 1 271 ? -2.880 1.023 13.711 1.00 91.94 271 PHE A N 1
ATOM 2294 C CA . PHE A 1 271 ? -3.625 -0.214 13.818 1.00 91.94 271 PHE A CA 1
ATOM 2295 C C . PHE A 1 271 ? -3.722 -0.701 15.265 1.00 91.94 271 PHE A C 1
ATOM 2297 O O . PHE A 1 271 ? -4.813 -1.005 15.735 1.00 91.94 271 PHE A O 1
ATOM 2304 N N . LEU A 1 272 ? -2.598 -0.771 15.984 1.00 93.69 272 LEU A N 1
ATOM 2305 C CA . LEU A 1 272 ? -2.566 -1.277 17.354 1.00 93.69 272 LEU A CA 1
ATOM 2306 C C . LEU A 1 272 ? -3.363 -0.372 18.299 1.00 93.69 272 LEU A C 1
ATOM 2308 O O . LEU A 1 272 ? -4.083 -0.883 19.156 1.00 93.69 272 LEU A O 1
ATOM 2312 N N . ALA A 1 273 ? -3.299 0.950 18.125 1.00 94.50 273 ALA A N 1
ATOM 2313 C CA . ALA A 1 273 ? -4.128 1.881 18.883 1.00 94.50 273 ALA A CA 1
ATOM 2314 C C . ALA A 1 273 ? -5.628 1.593 18.702 1.00 94.50 273 ALA A C 1
ATOM 2316 O O . ALA A 1 273 ? -6.341 1.400 19.689 1.00 94.50 273 ALA A O 1
ATOM 2317 N N . GLU A 1 274 ? -6.093 1.498 17.455 1.00 93.88 274 GLU A N 1
ATOM 2318 C CA . GLU A 1 274 ? -7.484 1.171 17.119 1.00 93.88 274 GLU A CA 1
ATOM 2319 C C . GLU A 1 274 ? -7.889 -0.222 17.620 1.00 93.88 274 GLU A C 1
ATOM 2321 O O . GLU A 1 274 ? -8.943 -0.398 18.227 1.00 93.88 274 GLU A O 1
ATOM 2326 N N . PHE A 1 275 ? -7.028 -1.216 17.420 1.00 95.50 275 PHE A N 1
ATOM 2327 C CA . PHE A 1 275 ? -7.241 -2.600 17.828 1.00 95.50 275 PHE A CA 1
ATOM 2328 C C . PHE A 1 275 ? -7.436 -2.727 19.343 1.00 95.50 275 PHE A C 1
ATOM 2330 O O . PHE A 1 275 ? -8.385 -3.364 19.805 1.00 95.50 275 PHE A O 1
ATOM 2337 N N . TYR A 1 276 ? -6.580 -2.085 20.143 1.00 95.75 276 TYR A N 1
ATOM 2338 C CA . TYR A 1 276 ? -6.722 -2.102 21.598 1.00 95.75 276 TYR A CA 1
ATOM 2339 C C . TYR A 1 276 ? -7.878 -1.235 22.095 1.00 95.75 276 TYR A C 1
ATOM 2341 O O . TYR A 1 276 ? -8.465 -1.567 23.128 1.00 95.75 276 TYR A O 1
ATOM 2349 N N . ALA A 1 277 ? -8.239 -0.174 21.372 1.00 94.94 277 ALA A N 1
ATOM 2350 C CA . ALA A 1 277 ? -9.445 0.591 21.658 1.00 94.94 277 ALA A CA 1
ATOM 2351 C C . ALA A 1 277 ? -10.691 -0.296 21.495 1.00 94.94 277 ALA A C 1
ATOM 2353 O O . ALA A 1 277 ? -11.460 -0.427 22.447 1.00 94.94 277 ALA A O 1
ATOM 2354 N N . LEU A 1 278 ? -10.830 -1.008 20.372 1.00 93.69 278 LEU A N 1
ATOM 2355 C CA . LEU A 1 278 ? -11.935 -1.948 20.125 1.00 93.69 278 LEU A CA 1
ATOM 2356 C C . LEU A 1 278 ? -12.009 -3.079 21.164 1.00 93.69 278 LEU A C 1
ATOM 2358 O O . LEU A 1 278 ? -13.093 -3.493 21.561 1.00 93.69 278 LEU A O 1
ATOM 2362 N N . LEU A 1 279 ? -10.863 -3.540 21.673 1.00 93.75 279 LEU A N 1
ATOM 2363 C CA . LEU A 1 279 ? -10.788 -4.547 22.739 1.00 93.75 279 LEU A CA 1
ATOM 2364 C C . LEU A 1 279 ? -10.986 -3.983 24.158 1.00 93.75 279 LEU A C 1
ATOM 2366 O O . LEU A 1 279 ? -10.683 -4.676 25.133 1.00 93.75 279 LEU A O 1
ATOM 2370 N N . ASN A 1 280 ? -11.440 -2.733 24.287 1.00 92.56 280 ASN A N 1
ATOM 2371 C CA . ASN A 1 280 ? -11.646 -2.032 25.554 1.00 92.56 280 ASN A CA 1
ATOM 2372 C C . ASN A 1 280 ? -10.398 -2.029 26.467 1.00 92.56 280 ASN A C 1
ATOM 2374 O O . ASN A 1 280 ? -10.486 -2.189 27.683 1.00 92.56 280 ASN A O 1
ATOM 2378 N N . GLN A 1 281 ? -9.211 -1.857 25.873 1.00 94.69 281 GLN A N 1
ATOM 2379 C CA . GLN A 1 281 ? -7.915 -1.767 26.559 1.00 94.69 281 GLN A CA 1
ATOM 2380 C C . GLN A 1 281 ? -7.316 -0.355 26.390 1.00 94.69 281 GLN A C 1
ATOM 2382 O O . GLN A 1 281 ? -6.305 -0.182 25.699 1.00 94.69 281 GLN A O 1
ATOM 2387 N N . PRO A 1 282 ? -7.902 0.677 27.030 1.00 94.75 282 PRO A N 1
ATOM 2388 C CA . PRO A 1 282 ? -7.564 2.077 26.770 1.00 94.75 282 PRO A CA 1
ATOM 2389 C C . PRO A 1 282 ? -6.107 2.430 27.087 1.00 94.75 282 PRO A C 1
ATOM 2391 O O . PRO A 1 282 ? -5.502 3.222 26.374 1.00 94.75 282 PRO A O 1
ATOM 2394 N N . GLN A 1 283 ? -5.507 1.816 28.111 1.00 94.94 283 GLN A N 1
ATOM 2395 C CA . GLN A 1 283 ? -4.101 2.054 28.461 1.00 94.94 283 GLN A CA 1
ATOM 2396 C C . GLN A 1 283 ? -3.145 1.615 27.344 1.00 94.94 283 GLN A C 1
ATOM 2398 O O . GLN A 1 283 ? -2.208 2.338 27.012 1.00 94.94 283 GLN A O 1
ATOM 2403 N N . LYS A 1 284 ? -3.402 0.457 26.720 1.00 95.50 284 LYS A N 1
ATOM 2404 C CA . LYS A 1 284 ? -2.602 -0.013 25.583 1.00 95.50 284 LYS A CA 1
ATOM 2405 C C . LYS A 1 284 ? -2.846 0.835 24.344 1.00 95.50 284 LYS A C 1
ATOM 2407 O O . LYS A 1 284 ? -1.889 1.187 23.667 1.00 95.50 284 LYS A O 1
ATOM 2412 N N . ALA A 1 285 ? -4.099 1.201 24.077 1.00 96.31 285 ALA A N 1
ATOM 2413 C CA . ALA A 1 285 ? -4.417 2.075 22.955 1.00 96.31 285 ALA A CA 1
ATOM 2414 C C . ALA A 1 285 ? -3.661 3.413 23.054 1.00 96.31 285 ALA A C 1
ATOM 2416 O O . ALA A 1 285 ? -2.968 3.803 22.119 1.00 96.31 285 ALA A O 1
ATOM 2417 N N . LEU A 1 286 ? -3.693 4.053 24.230 1.00 95.88 286 LEU A N 1
ATOM 2418 C CA . LEU A 1 286 ? -2.953 5.287 24.514 1.00 95.88 286 LEU A CA 1
ATOM 2419 C C . LEU A 1 286 ? -1.435 5.118 24.398 1.00 95.88 286 LEU A C 1
ATOM 2421 O O . LEU A 1 286 ? -0.765 6.007 23.875 1.00 95.88 286 LEU A O 1
ATOM 2425 N N . TYR A 1 287 ? -0.886 3.980 24.834 1.00 95.50 287 TYR A N 1
ATOM 2426 C CA . TYR A 1 287 ? 0.533 3.684 24.637 1.00 95.50 287 TYR A CA 1
ATOM 2427 C C . TYR A 1 287 ? 0.914 3.739 23.152 1.00 95.50 287 TYR A C 1
ATOM 2429 O O . TYR A 1 287 ? 1.907 4.377 22.810 1.00 95.50 287 TYR A O 1
ATOM 2437 N N . TYR A 1 288 ? 0.128 3.133 22.260 1.00 94.38 288 TYR A N 1
ATOM 2438 C CA . TYR A 1 288 ? 0.433 3.147 20.827 1.00 94.38 288 TYR A CA 1
ATOM 2439 C C . TYR A 1 288 ? 0.183 4.507 20.171 1.00 94.38 288 TYR A C 1
ATOM 2441 O O . TYR A 1 288 ? 1.005 4.933 19.363 1.00 94.38 288 TYR A O 1
ATOM 2449 N N . LEU A 1 289 ? -0.856 5.238 20.585 1.00 94.00 289 LEU A N 1
ATOM 2450 C CA . LEU A 1 289 ? -1.063 6.631 20.167 1.00 94.00 289 LEU A CA 1
ATOM 2451 C C . LEU A 1 289 ? 0.136 7.524 20.537 1.00 94.00 289 LEU A C 1
ATOM 2453 O O . LEU A 1 289 ? 0.562 8.357 19.743 1.00 94.00 289 LEU A O 1
ATOM 2457 N N . SER A 1 290 ? 0.765 7.295 21.696 1.00 92.31 290 SER A N 1
ATOM 2458 C CA . SER A 1 290 ? 1.975 8.025 22.112 1.00 92.31 290 SER A CA 1
ATOM 2459 C C . SER A 1 290 ? 3.214 7.752 21.244 1.00 92.31 290 SER A C 1
ATOM 2461 O O . SER A 1 290 ? 4.211 8.460 21.361 1.00 92.31 290 SER A O 1
ATOM 2463 N N . LYS A 1 291 ? 3.181 6.721 20.386 1.00 92.12 291 LYS A N 1
ATOM 2464 C CA . LYS A 1 291 ? 4.268 6.394 19.446 1.00 92.12 291 LYS A CA 1
ATOM 2465 C C . LYS A 1 291 ? 4.129 7.097 18.099 1.00 92.12 291 LYS A C 1
ATOM 2467 O O . LYS A 1 291 ? 5.018 6.952 17.256 1.00 92.12 291 LYS A O 1
ATOM 2472 N N . TYR A 1 292 ? 3.039 7.829 17.885 1.00 89.56 292 TYR A N 1
ATOM 2473 C CA . TYR A 1 292 ? 2.856 8.577 16.654 1.00 89.56 292 TYR A CA 1
ATOM 2474 C C . TYR A 1 292 ? 3.915 9.669 16.543 1.00 89.56 292 TYR A C 1
ATOM 2476 O O . TYR A 1 292 ? 4.229 10.358 17.509 1.00 89.56 292 TYR A O 1
ATOM 2484 N N . ASP A 1 293 ? 4.457 9.815 15.343 1.00 86.88 293 ASP A N 1
ATOM 2485 C CA . ASP A 1 293 ? 5.508 10.776 15.044 1.00 86.88 293 ASP A CA 1
ATOM 2486 C C . ASP A 1 293 ? 4.979 11.752 14.003 1.00 86.88 293 ASP A C 1
ATOM 2488 O O . ASP A 1 293 ? 4.840 11.393 12.834 1.00 86.88 293 ASP A O 1
ATOM 2492 N N . VAL A 1 294 ? 4.679 12.980 14.428 1.00 84.25 294 VAL A N 1
ATOM 2493 C CA . VAL A 1 294 ? 4.144 14.029 13.545 1.00 84.25 294 VAL A CA 1
ATOM 2494 C C . VAL A 1 294 ? 5.104 14.402 12.415 1.00 84.25 294 VAL A C 1
ATOM 2496 O O . VAL A 1 294 ? 4.657 14.910 11.391 1.00 84.25 294 VAL A O 1
ATOM 2499 N N . THR A 1 295 ? 6.404 14.121 12.573 1.00 77.69 295 THR A N 1
ATOM 2500 C CA . THR A 1 295 ? 7.424 14.382 11.545 1.00 77.69 295 THR A CA 1
ATOM 2501 C C . THR A 1 295 ? 7.417 13.337 10.430 1.00 77.69 295 THR A C 1
ATOM 2503 O O . THR A 1 295 ? 8.049 13.525 9.394 1.00 77.69 295 THR A O 1
ATOM 2506 N N . ASN A 1 296 ? 6.707 12.222 10.615 1.00 77.25 296 ASN A N 1
ATOM 2507 C CA . ASN A 1 296 ? 6.625 11.175 9.613 1.00 77.25 296 ASN A CA 1
ATOM 2508 C C . ASN A 1 296 ? 5.683 11.578 8.465 1.00 77.25 296 ASN A C 1
ATOM 2510 O O . ASN A 1 296 ? 4.582 12.084 8.689 1.00 77.25 296 ASN A O 1
ATOM 2514 N N . VAL A 1 297 ? 6.083 11.291 7.222 1.00 71.06 297 VAL A N 1
ATOM 2515 C CA . VAL A 1 297 ? 5.275 11.584 6.029 1.00 71.06 297 VAL A CA 1
ATOM 2516 C C . VAL A 1 297 ? 3.904 10.897 6.053 1.00 71.06 297 VAL A C 1
ATOM 2518 O O . VAL A 1 297 ? 2.944 11.472 5.549 1.00 71.06 297 VAL A O 1
ATOM 2521 N N . ASP A 1 298 ? 3.769 9.742 6.705 1.00 73.31 298 ASP A N 1
ATOM 2522 C CA . ASP A 1 298 ? 2.516 8.991 6.852 1.00 73.31 298 ASP A CA 1
ATOM 2523 C C . ASP A 1 298 ? 1.712 9.361 8.114 1.00 73.31 298 ASP A C 1
ATOM 2525 O O . ASP A 1 298 ? 0.712 8.708 8.414 1.00 73.31 298 ASP A O 1
ATOM 2529 N N . ALA A 1 299 ? 2.107 10.394 8.868 1.00 80.81 299 ALA A N 1
ATOM 2530 C CA . ALA A 1 299 ? 1.351 10.835 10.040 1.00 80.81 299 ALA A CA 1
ATOM 2531 C C . ALA A 1 299 ? -0.097 11.211 9.665 1.00 80.81 299 ALA A C 1
ATOM 2533 O O . ALA A 1 299 ? -0.335 12.015 8.755 1.00 80.81 299 ALA A O 1
ATOM 2534 N N . ALA A 1 300 ? -1.066 10.631 10.380 1.00 83.81 300 ALA A N 1
ATOM 2535 C CA . ALA A 1 300 ? -2.483 10.921 10.196 1.00 83.81 300 ALA A CA 1
ATOM 2536 C C . ALA A 1 300 ? -2.811 12.350 10.655 1.00 83.81 300 ALA A C 1
ATOM 2538 O O . ALA A 1 300 ? -2.366 12.789 11.710 1.00 83.81 300 ALA A O 1
ATOM 2539 N N . SER A 1 301 ? -3.627 13.083 9.895 1.00 87.62 301 SER A N 1
ATOM 2540 C CA . SER A 1 301 ? -4.047 14.417 10.329 1.00 87.62 301 SER A CA 1
ATOM 2541 C C . SER A 1 301 ? -4.918 14.342 11.596 1.00 87.62 301 SER A C 1
ATOM 2543 O O . SER A 1 301 ? -5.630 13.348 11.799 1.00 87.62 301 SER A O 1
ATOM 2545 N N . PRO A 1 302 ? -4.946 15.406 12.422 1.00 90.94 302 PRO A N 1
ATOM 2546 C CA . PRO A 1 302 ? -5.849 15.479 13.570 1.00 90.94 302 PRO A CA 1
ATOM 2547 C C . PRO A 1 302 ? -7.316 15.240 13.186 1.00 90.94 302 PRO A C 1
ATOM 2549 O O . PRO A 1 302 ? -8.041 14.554 13.901 1.00 90.94 302 PRO A O 1
ATOM 2552 N N . GLU A 1 303 ? -7.747 15.729 12.020 1.00 90.31 303 GLU A N 1
ATOM 2553 C CA . GLU A 1 303 ? -9.098 15.500 11.498 1.00 90.31 303 GLU A CA 1
ATOM 2554 C C . GLU A 1 303 ? -9.383 14.012 11.234 1.00 90.31 303 GLU A C 1
ATOM 2556 O O . GLU A 1 303 ? -10.454 13.517 11.594 1.00 90.31 303 GLU A O 1
ATOM 2561 N N . THR A 1 304 ? -8.427 13.284 10.646 1.00 87.62 304 THR A N 1
ATOM 2562 C CA . THR A 1 304 ? -8.544 11.837 10.412 1.00 87.62 304 THR A CA 1
ATOM 2563 C C . THR A 1 304 ? -8.678 11.083 11.732 1.00 87.62 304 THR A C 1
ATOM 2565 O O . THR A 1 304 ? -9.593 10.274 11.884 1.00 87.62 304 THR A O 1
ATOM 2568 N N . ILE A 1 305 ? -7.833 11.397 12.719 1.00 90.19 305 ILE A N 1
ATOM 2569 C CA . ILE A 1 305 ? -7.875 10.767 14.049 1.00 90.19 305 ILE A CA 1
ATOM 2570 C C . ILE A 1 305 ? -9.199 11.084 14.763 1.00 90.19 305 ILE A C 1
ATOM 2572 O O . ILE A 1 305 ? -9.831 10.191 15.326 1.00 90.19 305 ILE A O 1
ATOM 2576 N N . ALA A 1 306 ? -9.673 12.331 14.694 1.00 89.88 306 ALA A N 1
ATOM 2577 C CA . ALA A 1 306 ? -10.935 12.745 15.306 1.00 89.88 306 ALA A CA 1
ATOM 2578 C C . ALA A 1 306 ? -12.155 12.016 14.717 1.00 89.88 306 ALA A C 1
ATOM 2580 O O . ALA A 1 306 ? -13.120 11.746 15.438 1.00 89.88 306 ALA A O 1
ATOM 2581 N N . LYS A 1 307 ? -12.126 11.693 13.418 1.00 88.44 307 LYS A N 1
ATOM 2582 C CA . LYS A 1 307 ? -13.213 10.990 12.719 1.00 88.44 307 LYS A CA 1
ATOM 2583 C C . LYS A 1 307 ? -13.130 9.467 12.828 1.00 88.44 307 LYS A C 1
ATOM 2585 O O . LYS A 1 307 ? -14.143 8.813 12.571 1.00 88.44 307 LYS A O 1
ATOM 2590 N N . GLU A 1 308 ? -11.996 8.903 13.248 1.00 88.19 308 GLU A N 1
ATOM 2591 C CA . GLU A 1 308 ? -11.821 7.453 13.365 1.00 88.19 308 GLU A CA 1
ATOM 2592 C C . GLU A 1 308 ? -12.809 6.864 14.385 1.00 88.19 308 GLU A C 1
ATOM 2594 O O . GLU A 1 308 ? -12.878 7.275 15.550 1.00 88.19 308 GLU A O 1
ATOM 2599 N N . ARG A 1 309 ? -13.625 5.913 13.920 1.00 86.56 309 ARG A N 1
ATOM 2600 C CA . ARG A 1 309 ? -14.707 5.299 14.701 1.00 86.56 309 ARG A CA 1
ATOM 2601 C C . ARG A 1 309 ? -14.164 4.290 15.702 1.00 86.56 309 ARG A C 1
ATOM 2603 O O . ARG A 1 309 ? -14.713 4.188 16.795 1.00 86.56 309 ARG A O 1
ATOM 2610 N N . ASN A 1 310 ? -13.071 3.608 15.368 1.00 89.12 310 ASN A N 1
ATOM 2611 C CA . ASN A 1 310 ? -12.452 2.610 16.240 1.00 89.12 310 ASN A CA 1
ATOM 2612 C C . ASN A 1 310 ? -11.903 3.219 17.543 1.00 89.12 310 ASN A C 1
ATOM 2614 O O . ASN A 1 310 ? -11.780 2.521 18.543 1.00 89.12 310 ASN A O 1
ATOM 2618 N N . LEU A 1 311 ? -11.626 4.529 17.559 1.00 91.38 311 LEU A N 1
ATOM 2619 C CA . LEU A 1 311 ? -11.160 5.270 18.737 1.00 91.38 311 LEU A CA 1
ATOM 2620 C C . LEU A 1 311 ? -12.300 5.937 19.528 1.00 91.38 311 LEU A C 1
ATOM 2622 O O . LEU A 1 311 ? -12.042 6.665 20.488 1.00 91.38 311 LEU A O 1
ATOM 2626 N N . ALA A 1 312 ? -13.567 5.735 19.144 1.00 89.19 312 ALA A N 1
ATOM 2627 C CA . ALA A 1 312 ? -14.698 6.467 19.720 1.00 89.19 312 ALA A CA 1
ATOM 2628 C C . ALA A 1 312 ? -14.822 6.301 21.244 1.00 89.19 312 ALA A C 1
ATOM 2630 O O . ALA A 1 312 ? -15.135 7.269 21.939 1.00 89.19 312 ALA A O 1
ATOM 2631 N N . ASN A 1 313 ? -14.516 5.116 21.778 1.00 89.06 313 ASN A N 1
ATOM 2632 C CA . ASN A 1 313 ? -14.563 4.843 23.216 1.00 89.06 313 ASN A CA 1
ATOM 2633 C C . ASN A 1 313 ? -13.455 5.548 24.022 1.00 89.06 313 ASN A C 1
ATOM 2635 O O . ASN A 1 313 ? -13.579 5.675 25.238 1.00 89.06 313 ASN A O 1
ATOM 2639 N N . LEU A 1 314 ? -12.397 6.041 23.370 1.00 93.81 314 LEU A N 1
ATOM 2640 C CA . LEU A 1 314 ? -11.336 6.807 24.025 1.00 93.81 314 LEU A CA 1
ATOM 2641 C C . LEU A 1 314 ? -11.667 8.294 24.148 1.00 93.81 314 LEU A C 1
ATOM 2643 O O . LEU A 1 314 ? -11.051 8.977 24.957 1.00 93.81 314 LEU A O 1
ATOM 2647 N N . ARG A 1 315 ? -12.638 8.821 23.393 1.00 91.06 315 ARG A N 1
ATOM 2648 C CA . ARG A 1 315 ? -12.875 10.276 23.284 1.00 91.06 315 ARG A CA 1
ATOM 2649 C C . ARG A 1 315 ? -13.248 10.955 24.604 1.00 91.06 315 ARG A C 1
ATOM 2651 O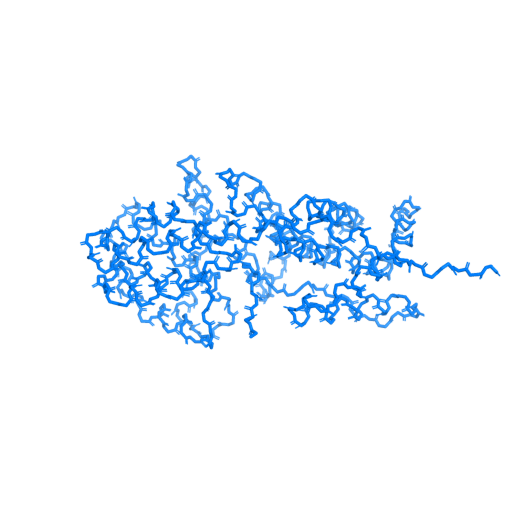 O . ARG A 1 315 ? -12.997 12.146 24.772 1.00 91.06 315 ARG A O 1
ATOM 2658 N N . LEU A 1 316 ? -13.830 10.203 25.537 1.00 90.25 316 LEU A N 1
ATOM 2659 C CA . LEU A 1 316 ? -14.175 10.679 26.881 1.00 90.25 316 LEU A CA 1
ATOM 2660 C C . LEU A 1 316 ? -13.062 10.429 27.913 1.00 90.25 316 LEU A C 1
ATOM 2662 O O . LEU A 1 316 ? -13.194 10.834 29.063 1.00 90.25 316 LEU A O 1
ATOM 2666 N N . ASN A 1 317 ? -11.971 9.761 27.532 1.00 94.56 317 ASN A N 1
ATOM 2667 C CA . ASN A 1 317 ? -10.840 9.514 28.413 1.00 94.56 317 ASN A CA 1
ATOM 2668 C C . ASN A 1 317 ? -9.986 10.795 28.546 1.00 94.56 317 ASN A C 1
ATOM 2670 O O . ASN A 1 317 ? -9.478 11.280 27.531 1.00 94.56 317 ASN A O 1
ATOM 2674 N N . PRO A 1 318 ? -9.749 11.323 29.763 1.00 95.44 318 PRO A N 1
ATOM 2675 C CA . PRO A 1 318 ? -8.964 12.549 29.947 1.00 95.44 318 PRO A CA 1
ATOM 2676 C C . PRO A 1 318 ? -7.536 12.463 29.390 1.00 95.44 318 PRO A C 1
ATOM 2678 O O . PRO A 1 318 ? -7.025 13.429 28.828 1.00 95.44 318 PRO A O 1
ATOM 2681 N N . ASN A 1 319 ? -6.897 11.292 29.475 1.00 95.31 319 ASN A N 1
ATOM 2682 C CA . ASN A 1 319 ? -5.548 11.097 28.940 1.00 95.31 319 ASN A CA 1
ATOM 2683 C C . ASN A 1 319 ? -5.541 11.132 27.409 1.00 95.31 319 ASN A C 1
ATOM 2685 O O . ASN A 1 319 ? -4.605 11.666 26.820 1.00 95.31 319 ASN A O 1
ATOM 2689 N N . TYR A 1 320 ? -6.591 10.608 26.768 1.00 96.12 320 TYR A N 1
ATOM 2690 C CA . TYR A 1 320 ? -6.760 10.727 25.320 1.00 96.12 320 TYR A CA 1
ATOM 2691 C C . TYR A 1 320 ? -6.948 12.186 24.909 1.00 96.12 320 TYR A C 1
ATOM 2693 O O . TYR A 1 320 ? -6.298 12.638 23.976 1.00 96.12 320 TYR A O 1
ATOM 2701 N N . GLN A 1 321 ? -7.801 12.934 25.614 1.00 96.19 321 GLN A N 1
ATOM 2702 C CA . GLN A 1 321 ? -8.056 14.346 25.313 1.00 96.19 321 GLN A CA 1
ATOM 2703 C C . GLN A 1 321 ? -6.784 15.193 25.437 1.00 96.19 321 GLN A C 1
ATOM 2705 O O . GLN A 1 321 ? -6.491 15.992 24.548 1.00 96.19 321 GLN A O 1
ATOM 2710 N N . ASN A 1 322 ? -5.997 14.972 26.495 1.00 96.00 322 ASN A N 1
ATOM 2711 C CA . ASN A 1 322 ? -4.711 15.642 26.687 1.00 96.00 322 ASN A CA 1
ATOM 2712 C C . ASN A 1 322 ? -3.710 15.285 25.582 1.00 96.00 322 ASN A C 1
ATOM 2714 O O . ASN A 1 322 ? -3.106 16.181 24.994 1.00 96.00 322 ASN A O 1
ATOM 2718 N N . TRP A 1 323 ? -3.569 13.993 25.266 1.00 95.38 323 TRP A N 1
ATOM 2719 C CA . TRP A 1 323 ? -2.702 13.539 24.179 1.00 95.38 323 TRP A CA 1
ATOM 2720 C C . TRP A 1 323 ? -3.124 14.136 22.831 1.00 95.38 323 TRP A C 1
ATOM 2722 O O . TRP A 1 323 ? -2.287 14.674 22.116 1.00 95.38 323 TRP A O 1
ATOM 2732 N N . PHE A 1 324 ? -4.416 14.092 22.497 1.00 96.31 324 PHE A N 1
ATOM 2733 C CA . PHE A 1 324 ? -4.925 14.550 21.206 1.00 96.31 324 PHE A CA 1
ATOM 2734 C C . PHE A 1 324 ? -4.745 16.061 21.028 1.00 96.31 324 PHE A C 1
ATOM 2736 O O . PHE A 1 324 ? -4.356 16.510 19.952 1.00 96.31 324 PHE A O 1
ATOM 2743 N N . LYS A 1 325 ? -4.948 16.843 22.097 1.00 96.06 325 LYS A N 1
ATOM 2744 C CA . LYS A 1 325 ? -4.668 18.284 22.097 1.00 96.06 325 LYS A CA 1
ATOM 2745 C C . LYS A 1 325 ? -3.192 18.570 21.814 1.00 96.06 325 LYS A C 1
ATOM 2747 O O . LYS A 1 325 ? -2.903 19.441 21.001 1.00 96.06 325 LYS A O 1
ATOM 2752 N N . GLN A 1 326 ? -2.274 17.841 22.454 1.00 95.44 326 GLN A N 1
ATOM 2753 C CA . GLN A 1 326 ? -0.841 18.006 22.202 1.00 95.44 326 GLN A CA 1
ATOM 2754 C C . GLN A 1 326 ? -0.473 17.590 20.775 1.00 95.44 326 GLN A C 1
ATOM 2756 O O . GLN A 1 326 ? 0.191 18.341 20.073 1.00 95.44 326 GLN A O 1
ATOM 2761 N N . TYR A 1 327 ? -0.979 16.444 20.316 1.00 95.06 327 TYR A N 1
ATOM 2762 C CA . TYR A 1 327 ? -0.749 15.950 18.961 1.00 95.06 327 TYR A CA 1
ATOM 2763 C C . TYR A 1 327 ? -1.175 16.964 17.893 1.00 95.06 327 TYR A C 1
ATOM 2765 O O . TYR A 1 327 ? -0.474 17.153 16.902 1.00 95.06 327 TYR A O 1
ATOM 2773 N N . GLN A 1 328 ? -2.315 17.633 18.092 1.00 95.25 328 GLN A N 1
ATOM 2774 C CA . GLN A 1 328 ? -2.784 18.668 17.177 1.00 95.25 328 GLN A CA 1
ATOM 2775 C C . GLN A 1 328 ? -1.814 19.858 17.108 1.00 95.25 328 GLN A C 1
ATOM 2777 O O . GLN A 1 328 ? -1.495 20.301 16.006 1.00 95.25 328 GLN A O 1
ATOM 2782 N N . LEU A 1 329 ? -1.318 20.335 18.255 1.00 94.62 329 LEU A N 1
ATOM 2783 C CA . LEU A 1 329 ? -0.329 21.417 18.310 1.00 94.62 329 LEU A CA 1
ATOM 2784 C C . LEU A 1 329 ? 0.968 21.017 17.598 1.00 94.62 329 LEU A C 1
ATOM 2786 O O . LEU A 1 329 ? 1.417 21.727 16.700 1.00 94.62 329 LEU A O 1
ATOM 2790 N N . ASP A 1 330 ? 1.506 19.840 17.925 1.00 92.94 330 ASP A N 1
ATOM 2791 C CA . ASP A 1 330 ? 2.742 19.322 17.331 1.00 92.94 330 ASP A CA 1
ATOM 2792 C C . ASP A 1 330 ? 2.604 19.153 15.806 1.00 92.94 330 ASP A C 1
ATOM 2794 O O . ASP A 1 330 ? 3.525 19.452 15.042 1.00 92.94 330 ASP A O 1
ATOM 2798 N N . TYR A 1 331 ? 1.437 18.695 15.335 1.00 89.94 331 TYR A N 1
ATOM 2799 C CA . TYR A 1 331 ? 1.157 18.544 13.908 1.00 89.94 331 TYR A CA 1
ATOM 2800 C C . TYR A 1 331 ? 1.121 19.901 13.191 1.00 89.94 331 TYR A C 1
ATOM 2802 O O . TYR A 1 331 ? 1.726 20.050 12.128 1.00 89.94 331 TYR A O 1
ATOM 2810 N N . GLU A 1 332 ? 0.433 20.896 13.756 1.00 89.06 332 GLU A N 1
ATOM 2811 C CA . GLU A 1 332 ? 0.347 22.249 13.190 1.00 89.06 332 GLU A CA 1
ATOM 2812 C C . GLU A 1 332 ? 1.714 22.951 13.152 1.00 89.06 332 GLU A C 1
ATOM 2814 O O . GLU A 1 332 ? 2.036 23.619 12.166 1.00 89.06 332 GLU A O 1
ATOM 2819 N N . GLU A 1 333 ? 2.536 22.786 14.190 1.00 89.31 333 GLU A N 1
ATOM 2820 C CA . GLU A 1 333 ? 3.911 23.297 14.224 1.00 89.31 333 GLU A CA 1
ATOM 2821 C C . GLU A 1 333 ? 4.791 22.623 13.168 1.00 89.31 333 GLU A C 1
ATOM 2823 O O . GLU A 1 333 ? 5.494 23.309 12.421 1.00 89.31 333 GLU A O 1
ATOM 2828 N N . ASN A 1 334 ? 4.696 21.298 13.029 1.00 84.38 334 ASN A N 1
ATOM 2829 C CA . ASN A 1 334 ? 5.447 20.556 12.021 1.00 84.38 334 ASN A CA 1
ATOM 2830 C C . ASN A 1 334 ? 5.094 21.002 10.589 1.00 84.38 334 ASN A C 1
ATOM 2832 O O . ASN A 1 334 ? 5.988 21.186 9.767 1.00 84.38 334 ASN A O 1
ATOM 2836 N N . GLN A 1 335 ? 3.814 21.254 10.291 1.00 77.94 335 GLN A N 1
ATOM 2837 C CA . GLN A 1 335 ? 3.401 21.774 8.977 1.00 77.94 335 GLN A CA 1
ATOM 2838 C C . GLN A 1 335 ? 3.990 23.161 8.669 1.00 77.94 335 GLN A C 1
ATOM 2840 O O . GLN A 1 335 ? 4.242 23.473 7.508 1.00 77.94 335 GLN A O 1
ATOM 2845 N N . LYS A 1 336 ? 4.230 23.997 9.689 1.00 79.69 336 LYS A N 1
ATOM 2846 C CA . LYS A 1 336 ? 4.864 25.317 9.519 1.00 79.69 336 LYS A CA 1
ATOM 2847 C C . LYS A 1 336 ? 6.382 25.219 9.347 1.00 79.69 336 LYS A C 1
ATOM 2849 O O . LYS A 1 336 ? 6.960 26.036 8.635 1.00 79.69 336 LYS A O 1
ATOM 2854 N N . ALA A 1 337 ? 7.021 24.253 10.007 1.00 71.69 337 ALA A N 1
ATOM 2855 C CA . ALA A 1 337 ? 8.476 24.113 10.046 1.00 71.69 337 ALA A CA 1
ATOM 2856 C C . ALA A 1 337 ? 9.093 23.557 8.749 1.00 71.69 337 ALA A C 1
ATOM 2858 O O . ALA A 1 337 ? 10.260 23.831 8.475 1.00 71.69 337 ALA A O 1
ATOM 2859 N N . TYR A 1 338 ? 8.328 22.815 7.943 1.00 63.78 338 TYR A N 1
ATOM 2860 C CA . TYR A 1 338 ? 8.804 22.196 6.700 1.00 63.78 338 TYR A CA 1
ATOM 2861 C C . TYR A 1 338 ? 8.082 22.765 5.462 1.00 63.78 338 TYR A C 1
ATOM 2863 O O . TYR A 1 338 ? 7.227 22.090 4.883 1.00 63.78 338 TYR A O 1
ATOM 2871 N N . PRO A 1 339 ? 8.392 24.006 5.030 1.00 56.94 339 PRO A N 1
ATOM 2872 C CA . PRO A 1 339 ? 7.905 24.523 3.754 1.00 56.94 339 PRO A CA 1
ATOM 2873 C C . PRO A 1 339 ? 8.494 23.718 2.573 1.00 56.94 339 PRO A C 1
ATOM 2875 O O . PRO A 1 339 ? 9.551 23.101 2.723 1.00 56.94 339 PRO A O 1
ATOM 2878 N N . PRO A 1 340 ? 7.858 23.730 1.384 1.00 57.38 340 PRO A N 1
ATOM 2879 C CA . PRO A 1 340 ? 8.367 23.034 0.199 1.00 57.38 340 PRO A CA 1
ATOM 2880 C C . PRO A 1 340 ? 9.815 23.454 -0.115 1.00 57.38 340 PRO A C 1
ATOM 2882 O O . PRO A 1 340 ? 10.077 24.627 -0.376 1.00 57.38 340 PRO A O 1
ATOM 2885 N N . LEU A 1 341 ? 10.764 22.511 -0.110 1.00 59.62 341 LEU A N 1
ATOM 2886 C CA . LEU A 1 341 ? 12.208 22.777 -0.283 1.00 59.62 341 LEU A CA 1
ATOM 2887 C C . LEU A 1 341 ? 12.641 22.985 -1.752 1.00 59.62 341 LEU A C 1
ATOM 2889 O O . LEU A 1 341 ? 13.833 23.068 -2.064 1.00 59.62 341 LEU A O 1
ATOM 2893 N N . CYS A 1 342 ? 11.687 23.068 -2.676 1.00 58.97 342 CYS A N 1
ATOM 2894 C CA . CYS A 1 342 ? 11.899 22.739 -4.089 1.00 58.97 342 CYS A CA 1
ATOM 2895 C C . CYS A 1 342 ? 12.684 23.785 -4.882 1.00 58.97 342 CYS A C 1
ATOM 2897 O O . CYS A 1 342 ? 13.356 23.452 -5.855 1.00 58.97 342 CYS A O 1
ATOM 2899 N N . SER A 1 343 ? 12.716 25.033 -4.416 1.00 46.06 343 SER A N 1
ATOM 2900 C CA . SER A 1 343 ? 13.527 26.097 -5.017 1.00 46.06 343 SER A CA 1
ATOM 2901 C C . SER A 1 343 ? 15.038 25.944 -4.773 1.00 46.06 343 SER A C 1
ATOM 2903 O O . SER A 1 343 ? 15.827 26.594 -5.454 1.00 46.06 343 SER A O 1
ATOM 2905 N N . SER A 1 344 ? 15.469 25.071 -3.853 1.00 44.03 344 SER A N 1
ATOM 2906 C CA . SER A 1 344 ? 16.887 24.922 -3.477 1.00 44.03 344 SER A CA 1
ATOM 2907 C C . SER A 1 344 ? 17.683 23.896 -4.301 1.00 44.03 344 SER A C 1
ATOM 2909 O O . SER A 1 344 ? 18.909 23.908 -4.247 1.00 44.03 344 SER A O 1
ATOM 2911 N N . MET A 1 345 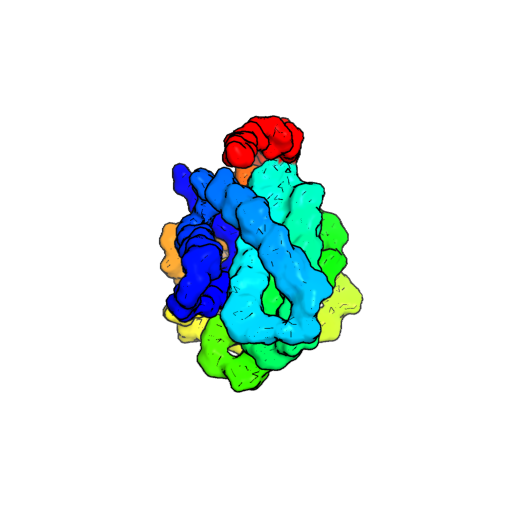? 17.031 23.045 -5.108 1.00 45.31 345 MET A N 1
ATOM 2912 C CA . MET A 1 345 ? 17.719 22.036 -5.940 1.00 45.31 345 MET A CA 1
ATOM 2913 C C . MET A 1 345 ? 17.993 22.479 -7.386 1.00 45.31 345 MET A C 1
ATOM 2915 O O . MET A 1 345 ? 18.681 21.773 -8.121 1.00 45.31 345 MET A O 1
ATOM 2919 N N . GLN A 1 346 ? 17.499 23.652 -7.797 1.00 41.56 346 GLN A N 1
ATOM 2920 C CA . GLN A 1 346 ? 17.801 24.248 -9.107 1.00 41.56 346 GLN A CA 1
ATOM 2921 C C . GLN A 1 346 ? 19.052 25.148 -9.098 1.00 41.56 346 GLN A C 1
ATOM 2923 O O . GLN A 1 346 ? 19.520 25.553 -10.160 1.00 41.56 346 GLN A O 1
ATOM 2928 N N . GLY A 1 347 ? 19.631 25.438 -7.928 1.00 38.56 347 GLY A N 1
ATOM 2929 C CA . GLY A 1 347 ? 20.863 26.216 -7.796 1.00 38.56 347 GLY A CA 1
ATOM 2930 C C . GLY A 1 347 ? 22.059 25.326 -7.465 1.00 38.56 347 GLY A C 1
ATOM 2931 O O . GLY A 1 347 ? 22.090 24.720 -6.401 1.00 38.56 347 GLY A O 1
ATOM 2932 N N . ASN A 1 348 ? 23.063 25.311 -8.345 1.00 36.06 348 ASN A N 1
ATOM 2933 C CA . ASN A 1 348 ? 24.369 24.638 -8.221 1.00 36.06 348 ASN A CA 1
ATOM 2934 C C . ASN A 1 348 ? 24.436 23.167 -8.661 1.00 36.06 348 ASN A C 1
ATOM 2936 O O . ASN A 1 348 ? 24.877 22.284 -7.925 1.00 36.06 348 ASN A O 1
ATOM 2940 N N . LEU A 1 349 ? 24.135 22.928 -9.936 1.00 37.91 349 LEU A N 1
ATOM 2941 C CA . LEU A 1 349 ? 24.905 21.967 -10.725 1.00 37.91 349 LEU A CA 1
ATOM 2942 C C . LEU A 1 349 ? 25.610 22.741 -11.839 1.00 37.91 349 LEU A C 1
ATOM 2944 O O . LEU A 1 349 ? 25.176 22.737 -12.989 1.00 37.91 349 LEU A O 1
ATOM 2948 N N . ASP A 1 350 ? 26.709 23.410 -11.481 1.00 33.41 350 ASP A N 1
ATOM 2949 C CA . ASP A 1 350 ? 27.773 23.687 -12.443 1.00 33.41 350 ASP A CA 1
ATOM 2950 C C . ASP A 1 350 ? 28.270 22.329 -12.949 1.00 33.41 350 ASP A C 1
ATOM 2952 O O . ASP A 1 350 ? 29.128 21.676 -12.353 1.00 33.41 350 ASP A O 1
ATOM 2956 N N . LEU A 1 351 ? 27.657 21.852 -14.031 1.00 32.78 351 LEU A N 1
ATOM 2957 C CA . LEU A 1 351 ? 28.203 20.755 -14.807 1.00 32.78 351 LEU A CA 1
ATOM 2958 C C . LEU A 1 351 ? 29.594 21.204 -15.274 1.00 32.78 351 LEU A C 1
ATOM 2960 O O . LEU A 1 351 ? 29.710 22.299 -15.838 1.00 32.78 351 LEU A O 1
ATOM 2964 N N . PRO A 1 352 ? 30.659 20.408 -15.066 1.00 31.95 352 PRO A N 1
ATOM 2965 C CA . PRO A 1 352 ? 31.951 20.738 -15.634 1.00 31.95 352 PRO A CA 1
ATOM 2966 C C . PRO A 1 352 ? 31.770 20.830 -17.147 1.00 31.95 352 PRO A C 1
ATOM 2968 O O . PRO A 1 352 ? 31.413 19.852 -17.806 1.00 31.95 352 PRO A O 1
ATOM 2971 N N . LYS A 1 353 ? 31.968 22.039 -17.684 1.00 30.19 353 LYS A N 1
ATOM 2972 C CA . LYS A 1 353 ? 32.005 22.288 -19.123 1.00 30.19 353 LYS A CA 1
ATOM 2973 C C . LYS A 1 353 ? 32.983 21.286 -19.724 1.00 30.19 353 LYS A C 1
ATOM 2975 O O . LYS A 1 353 ? 34.173 21.328 -19.406 1.00 30.19 353 LYS A O 1
ATOM 2980 N N . GLN A 1 354 ? 32.479 20.385 -20.563 1.00 30.83 354 GLN A N 1
ATOM 2981 C CA . GLN A 1 354 ? 33.335 19.579 -21.420 1.00 30.83 354 GLN A CA 1
ATOM 2982 C C . GLN A 1 354 ? 34.165 20.561 -22.251 1.00 30.83 354 GLN A C 1
ATOM 2984 O O . GLN A 1 354 ? 33.619 21.374 -22.997 1.00 30.83 354 GLN A O 1
ATOM 2989 N N . LYS A 1 355 ? 35.483 20.557 -22.033 1.00 30.88 355 LYS A N 1
ATOM 2990 C CA . LYS A 1 355 ? 36.414 21.196 -22.956 1.00 30.88 355 LYS A CA 1
ATOM 2991 C C . LYS A 1 355 ? 36.418 20.335 -24.218 1.00 30.88 355 LYS A C 1
ATOM 2993 O O . LYS A 1 355 ? 36.673 19.137 -24.111 1.00 30.88 355 LYS A O 1
ATOM 2998 N N . ASN A 1 356 ? 36.059 20.957 -25.339 1.00 36.19 356 ASN A N 1
ATOM 2999 C CA . ASN A 1 356 ? 36.201 20.398 -26.682 1.00 36.19 356 ASN A CA 1
ATOM 3000 C C . ASN A 1 356 ? 37.641 19.976 -26.964 1.00 36.19 356 ASN A C 1
ATOM 3002 O O . ASN A 1 356 ? 38.554 20.691 -26.480 1.00 36.19 356 ASN A O 1
#

Sequence (356 aa):
MKKLILCICLATFSLQNHASNDPNYNQLAEVVNDNLNSKKMHGHEKLILSTMNWHKRSVDQLIETSRQLNTNEQRYVLNYAILKSVYAEYLIEIHCRPESIDAQKQAENIYQFLFKQQPNDRNVRYNLALFYARTSTSYRKDQNNNERYRLLKLAEETLYPNYQKYPKNEQYRNDYYAILSEQLDIVQTKANQRDEQQRLIDILKTPLFKILNNPKQNYDSGNFVILVQQYYKYLYSQNPKQADQWLISHKNKIENYVNTQQQNTQREYQFLAEFYALLNQPQKALYYLSKYDVTNVDAASPETIAKERNLANLRLNPNYQNWFKQYQLDYEENQKAYPPLCSSMQGNLDLPKQKN

Secondary structure (DSSP, 8-state):
-PPP--SS-PPPP-------S-HHHHHHHHHHHHHHHH---TTTHHHHHHHHHHHHHHHHHHHHH-SS--HHHHHHHHHHHHHHHHHHHHHHHTT-HHHHHHHHHHHHHHHHHHHHH-TT-HHHHHHHHHHHHHHHGGGTT-S-THHHHHHHHHHHHHHHHHHHH-TT-HHHHHHHHHHHHHHHHHHTT-TT-HHHHHHHHHHHHHHHHHHHH-TTS---HHHHHHHHHHHHHHHHHH-HHHHHHHHHHHHHHHHHHHTTSSS--HHHHHHHHHHHHHTT-HHHHHHHHTT--TTSTTPPPHHHHHH-STTGGGTT-HHHHHHHHHHHHHHHHHHHH----GGGSSS---------

pLDDT: mean 81.79, std 16.85, range [22.44, 97.81]

Nearest PDB structures (foldseek):
  7cc7-assembly1_A  TM=5.225E-01  e=7.630E-02  Homo sapiens
  3qky-assembly1_A  TM=4.117E-01  e=2.112E-01  Rhodothermus marinus DSM 4252
  4j0u-assembly1_A  TM=3.908E-01  e=2.292E-01  Homo sapiens
  7sqc-assembly1_R0  TM=2.643E-01  e=1.122E+00  Chlamydomonas reinhardtii
  7qdy-assembly1_B  TM=2.030E-01  e=6.345E-01  Homo sapiens

Radius of gyration: 22.08 Å; Cα contacts (8 Å, |Δi|>4): 343; chains: 1; bounding box: 60×46×64 Å

Organism: NCBI:txid1120926

Foldseek 3Di:
DDQFDLQQPAQFQDAPDDDDPDVLQVLLSVLSVCCSVVSPCDPCVVVLVVNLVVCVVVLVCCLVPDPADDPSNLNSLLSSLSSLLSNLVVCLLQVNPVVSVVSLVVSLVSLVSSCVRPVPDLSSLQNQLVSLQSVLSSCPPPPDSPSSLVSLVSSLVSLVVVCVVCVVPPSSVQVNLSSLLSNLVVCLVPPPCVVSNVVSCVVNVVVLVVCLVPLPDPHDLSSNLSSLVSNLSVCCVVPVVVSLVVLVVSVVSNVVNNVVDPDDDLSSLCSQLLSCLSVVNNVRNLVSLVVADLLRSPGDALVRVVPDPSNVSCPPPPSSVVSSVVSNVNNVVSVVVRDNPPVVVVPDPPPPPPDD

Solvent-accessible surface area (backbone atoms only — not comparable to full-atom values): 20175 Å² total; per-residue (Å²): 140,82,86,75,72,69,90,67,82,55,77,70,75,78,77,78,89,66,92,56,94,48,67,70,51,47,53,54,49,49,55,44,50,56,45,63,72,59,66,46,60,83,92,42,53,70,58,53,52,50,50,52,60,69,48,41,65,63,46,52,48,50,68,75,72,47,93,69,75,54,77,67,55,47,44,45,49,48,50,50,25,51,48,34,41,53,52,17,52,51,28,48,76,58,50,24,55,73,63,15,52,52,32,41,52,55,19,49,54,49,44,51,51,51,33,72,78,36,72,82,41,64,61,55,30,45,41,45,14,49,48,28,43,58,55,21,58,81,35,68,84,45,92,67,52,60,61,26,47,54,27,29,50,51,14,45,68,42,32,44,63,52,26,70,77,39,69,84,41,61,65,51,44,51,43,50,51,41,42,49,39,57,44,42,63,55,36,74,76,39,88,89,35,58,68,61,43,49,54,45,46,67,62,49,48,58,59,51,56,51,41,56,75,37,66,84,57,96,67,52,60,67,53,48,51,45,47,54,52,51,51,41,52,53,36,38,76,77,38,52,70,59,24,52,51,50,48,64,77,40,40,70,45,54,52,52,42,61,64,70,49,97,71,78,52,69,65,47,30,51,46,49,16,32,54,26,34,70,66,74,34,60,70,60,10,51,55,30,56,70,65,61,49,65,87,43,92,81,48,76,51,61,68,57,61,72,65,39,68,53,46,54,87,43,67,83,36,68,69,49,48,54,49,50,54,50,52,43,52,52,38,56,52,47,62,68,74,61,65,68,54,60,80,63,77,78,63,84,79,82,67,80,75,81,78,128